Protein AF-D2V4D0-F1 (afdb_monomer_lite)

Foldseek 3Di:
DDDDDDDDDDDDDDDDPDDPPDDPPPPPPPDAPQDADEDAAQALQDQWWQWLLVRWDQKAFQQCRVHHDDPVQADPLRWGFAFKIKIWNAQAHPQLVQFAKKKKKWFADKDKDWHPWPQKDWDDWDDPPRMIITIIGRDSPTTTTMMMIGHDPGGTIDDITIGGPPDDPVRCVVGTTDVVNCVVCVSNPHYHHCNHLVVVNDPDPDPVPDRDPSHRD

Sequence (217 aa):
MRYWNSLLLVPSLLWFLHMCASHIHAQIPTNIAIVGGNIPSASGYNLVFIDAFRSTRKYGLAKTPWVALSDDQYTTDGWPIGTSAGTVLFTENPSGSLSGTYYFQGDGELTLGLISSPYCSIINVTQAFGKTTGYVVVGSSATILMLNFKQATNSTFRNLRLIRPGFTIEDADTQIFHPAFLETIKDLKILRMMDWLGTNANPDTVWGNRSLVTDTT

Organism: Naegleria gruberi (NCBI:txid5762)

Radius of gyration: 31.87 Å; chains: 1; bounding box: 93×77×85 Å

pLDDT: mean 82.6, std 19.55, range [31.0, 98.56]

Secondary structure (DSSP, 8-state):
-------------------------------S---EEEPPPP-TTS--BSBGGGGPPPPEETTEEEEEPPGGGB-TTSPBBSSEEEEEEES--GGGTT-EEEEEEEESSPEEEESS-TTEEEEEEEEETTEEEEEEEE-TT---EEEEEE-SS-SB----EEEPTT--TTHHHH--B-HHHHHHHTT-SEEE-TTTTTGGG----SGGGS--TTS--

Structure (mmCIF, N/CA/C/O backbone):
data_AF-D2V4D0-F1
#
_entry.id   AF-D2V4D0-F1
#
loop_
_atom_site.group_PDB
_atom_site.id
_atom_site.type_symbol
_atom_site.label_atom_id
_atom_site.label_alt_id
_atom_site.label_comp_id
_atom_site.label_asym_id
_atom_site.label_entity_id
_atom_site.label_seq_id
_atom_site.pdbx_PDB_ins_code
_atom_site.Cartn_x
_atom_site.Cartn_y
_atom_site.Cartn_z
_atom_site.occupancy
_atom_site.B_iso_or_equiv
_atom_site.auth_seq_id
_atom_site.auth_comp_id
_atom_site.auth_asym_id
_atom_site.auth_atom_id
_atom_site.pdbx_PDB_model_num
ATOM 1 N N . MET A 1 1 ? 69.272 -54.952 -63.983 1.00 34.78 1 MET A N 1
ATOM 2 C CA . MET A 1 1 ? 70.709 -55.256 -63.817 1.00 34.78 1 MET A CA 1
ATOM 3 C C . MET A 1 1 ? 71.147 -54.622 -62.500 1.00 34.78 1 MET A C 1
ATOM 5 O O . MET A 1 1 ? 71.011 -53.413 -62.411 1.00 34.78 1 MET A O 1
ATOM 9 N N . ARG A 1 2 ? 71.641 -55.433 -61.540 1.00 32.53 2 ARG A N 1
ATOM 10 C CA . ARG A 1 2 ? 72.297 -55.070 -60.250 1.00 32.53 2 ARG A CA 1
ATOM 11 C C . ARG A 1 2 ? 71.422 -54.387 -59.171 1.00 32.53 2 ARG A C 1
ATOM 13 O O . ARG A 1 2 ? 70.671 -53.495 -59.518 1.00 32.53 2 ARG A O 1
ATOM 20 N N . TYR A 1 3 ? 71.485 -54.636 -57.855 1.00 34.91 3 TYR A N 1
ATOM 21 C CA . TYR A 1 3 ? 71.926 -55.697 -56.911 1.00 34.91 3 TYR A CA 1
ATOM 22 C C . TYR A 1 3 ? 71.328 -55.246 -55.534 1.00 34.91 3 TYR A C 1
ATOM 24 O O . TYR A 1 3 ? 71.439 -54.069 -55.225 1.00 34.91 3 TYR A O 1
ATOM 32 N N . TRP A 1 4 ? 70.495 -56.048 -54.849 1.00 33.16 4 TRP A N 1
ATOM 33 C CA . TRP A 1 4 ? 70.724 -56.737 -53.546 1.00 33.16 4 TRP A CA 1
ATOM 34 C C . TRP A 1 4 ? 70.623 -55.955 -52.208 1.00 33.16 4 TRP A C 1
ATOM 36 O O . TRP A 1 4 ? 71.056 -54.815 -52.106 1.00 33.16 4 TRP A O 1
ATOM 46 N N . ASN A 1 5 ? 70.168 -56.719 -51.190 1.00 35.72 5 ASN A N 1
ATOM 47 C CA . ASN A 1 5 ? 70.276 -56.598 -49.715 1.00 35.72 5 ASN A CA 1
ATOM 48 C C . ASN A 1 5 ? 69.131 -55.909 -48.941 1.00 35.72 5 ASN A C 1
ATOM 50 O O . ASN A 1 5 ? 68.756 -54.792 -49.257 1.00 35.72 5 ASN A O 1
ATOM 54 N N . SER A 1 6 ? 68.568 -56.453 -47.853 1.00 36.94 6 SER A N 1
ATOM 55 C CA . SER A 1 6 ? 68.636 -57.780 -47.206 1.00 36.94 6 SER A CA 1
ATOM 56 C C . SER A 1 6 ? 67.632 -57.806 -46.037 1.00 36.94 6 SER A C 1
ATOM 58 O O . SER A 1 6 ? 67.425 -56.796 -45.369 1.00 36.94 6 SER A O 1
ATOM 60 N N . LEU A 1 7 ? 67.033 -58.976 -45.813 1.00 44.41 7 LEU A N 1
ATOM 61 C CA . LEU A 1 7 ? 66.173 -59.375 -44.688 1.00 44.41 7 LEU A CA 1
ATOM 62 C C . LEU A 1 7 ? 66.872 -59.194 -43.323 1.00 44.41 7 LEU A C 1
ATOM 64 O O . LEU A 1 7 ? 68.057 -59.500 -43.253 1.00 44.41 7 LEU A O 1
ATOM 68 N N . LEU A 1 8 ? 66.146 -58.863 -42.242 1.00 33.50 8 LEU A N 1
ATOM 69 C CA . LEU A 1 8 ? 66.472 -59.288 -40.864 1.00 33.50 8 LEU A CA 1
ATOM 70 C C . LEU A 1 8 ? 65.228 -59.257 -39.945 1.00 33.50 8 LEU A C 1
ATOM 72 O O . LEU A 1 8 ? 64.315 -58.456 -40.127 1.00 33.50 8 LEU A O 1
ATOM 76 N N . LEU A 1 9 ? 65.206 -60.202 -39.003 1.00 32.25 9 LEU A N 1
ATOM 77 C CA . LEU A 1 9 ? 64.103 -60.657 -38.151 1.00 32.25 9 LEU A CA 1
ATOM 78 C C . LEU A 1 9 ? 63.844 -59.808 -36.872 1.00 32.25 9 LEU A C 1
ATOM 80 O O . LEU A 1 9 ? 64.785 -59.324 -36.256 1.00 32.25 9 LEU A O 1
ATOM 84 N N . VAL A 1 10 ? 62.555 -59.707 -36.488 1.00 35.66 10 VAL A N 1
ATOM 85 C CA . VAL A 1 10 ? 61.851 -59.865 -35.163 1.00 35.66 10 VAL A CA 1
ATOM 86 C C . VAL A 1 10 ? 62.730 -60.319 -33.952 1.00 35.66 10 VAL A C 1
ATOM 88 O O . VAL A 1 10 ? 63.649 -61.078 -34.256 1.00 35.66 10 VAL A O 1
ATOM 91 N N . PRO A 1 11 ? 62.481 -60.070 -32.612 1.00 46.25 11 PRO A N 1
ATOM 92 C CA . PRO A 1 11 ? 61.273 -59.654 -31.820 1.00 46.25 11 PRO A CA 1
ATOM 93 C C . PRO A 1 11 ? 61.522 -58.677 -30.608 1.00 46.25 11 PRO A C 1
ATOM 95 O O . PRO A 1 11 ? 62.611 -58.144 -30.445 1.00 46.25 11 PRO A O 1
ATOM 98 N N . SER A 1 12 ? 60.528 -58.576 -29.694 1.00 31.48 12 SER A N 1
ATOM 99 C CA . SER A 1 12 ? 60.545 -58.207 -28.243 1.00 31.48 12 SER A CA 1
ATOM 100 C C . SER A 1 12 ? 60.279 -56.731 -27.894 1.00 31.48 12 SER A C 1
ATOM 102 O O . SER A 1 12 ? 61.000 -55.843 -28.318 1.00 31.48 12 SER A O 1
ATOM 104 N N . LEU A 1 13 ? 59.119 -56.367 -27.322 1.00 33.12 13 LEU A N 1
ATOM 105 C CA . LEU A 1 13 ? 58.608 -56.602 -25.954 1.00 33.12 13 LEU A CA 1
ATOM 106 C C . LEU A 1 13 ? 59.527 -55.988 -24.883 1.00 33.12 13 LEU A C 1
ATOM 108 O O . LEU A 1 13 ? 60.671 -56.405 -24.786 1.00 33.12 13 LEU A O 1
ATOM 112 N N . LEU A 1 14 ? 58.940 -55.109 -24.052 1.00 31.77 14 LEU A N 1
ATOM 113 C CA . LEU A 1 14 ? 59.378 -54.586 -22.742 1.00 31.77 14 LEU A CA 1
ATOM 114 C C . LEU A 1 14 ? 59.751 -53.081 -22.658 1.00 31.77 14 LEU A C 1
ATOM 116 O O . LEU A 1 14 ? 60.829 -52.649 -23.036 1.00 31.77 14 LEU A O 1
ATOM 120 N N . TRP A 1 15 ? 58.833 -52.363 -21.986 1.00 31.00 15 TRP A N 1
ATOM 121 C CA . TRP A 1 15 ? 59.010 -51.185 -21.119 1.00 31.00 15 TRP A CA 1
ATOM 122 C C . TRP A 1 15 ? 59.135 -49.798 -21.752 1.00 31.00 15 TRP A C 1
ATOM 124 O O . TRP A 1 15 ? 60.226 -49.334 -22.026 1.00 31.00 15 TRP A O 1
ATOM 134 N N . PHE A 1 16 ? 58.015 -49.069 -21.776 1.00 35.75 16 PHE A N 1
ATOM 135 C CA . PHE A 1 16 ? 57.924 -47.752 -21.128 1.00 35.75 16 PHE A CA 1
ATOM 136 C C . PHE A 1 16 ? 56.459 -47.492 -20.745 1.00 35.75 16 PHE A C 1
ATOM 138 O O . PHE A 1 16 ? 55.695 -46.847 -21.457 1.00 35.75 16 PHE A O 1
ATOM 145 N N . LEU A 1 17 ? 56.049 -48.045 -19.599 1.00 36.84 17 LEU A N 1
ATOM 146 C CA . LEU A 1 17 ? 54.851 -47.599 -18.895 1.00 36.84 17 LEU A CA 1
ATOM 147 C C . LEU A 1 17 ? 55.216 -46.252 -18.246 1.00 36.84 17 LEU A C 1
ATOM 149 O O . LEU A 1 17 ? 55.767 -46.216 -17.150 1.00 36.84 17 LEU A O 1
ATOM 153 N N . HIS A 1 18 ? 55.012 -45.145 -18.960 1.00 39.59 18 HIS A N 1
ATOM 154 C CA . HIS A 1 18 ? 55.034 -43.809 -18.367 1.00 39.59 18 HIS A CA 1
ATOM 155 C C . HIS A 1 18 ? 53.59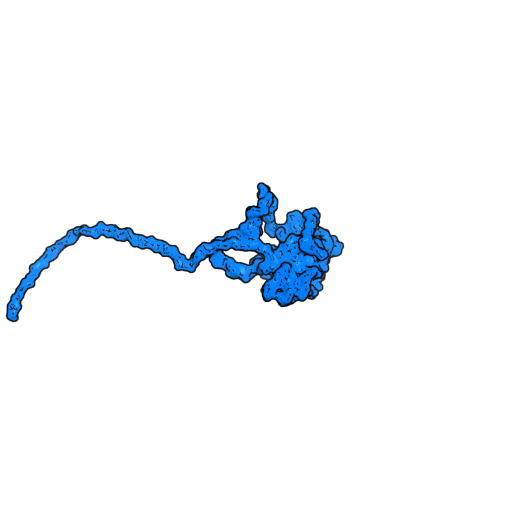6 -43.336 -18.208 1.00 39.59 18 HIS A C 1
ATOM 157 O O . HIS A 1 18 ? 52.855 -43.184 -19.177 1.00 39.59 18 HIS A O 1
ATOM 163 N N . MET A 1 19 ? 53.212 -43.150 -16.948 1.00 41.22 19 MET A N 1
ATOM 164 C CA . MET A 1 19 ? 51.963 -42.535 -16.534 1.00 41.22 19 MET A CA 1
ATOM 165 C C . MET A 1 19 ? 51.756 -41.212 -17.283 1.00 41.22 19 MET A C 1
ATOM 167 O O . MET A 1 19 ? 52.433 -40.230 -16.999 1.00 41.22 19 MET A O 1
ATOM 171 N N . CYS A 1 20 ? 50.777 -41.157 -18.183 1.00 34.38 20 CYS A N 1
ATOM 172 C CA . CYS A 1 20 ? 50.080 -39.907 -18.477 1.00 34.38 20 CYS A CA 1
ATOM 173 C C . CYS A 1 20 ? 48.838 -39.858 -17.591 1.00 34.38 20 CYS A C 1
ATOM 175 O O . CYS A 1 20 ? 47.715 -40.100 -18.025 1.00 34.38 20 CYS A O 1
ATOM 177 N N . ALA A 1 21 ? 49.062 -39.594 -16.305 1.00 47.81 21 ALA A N 1
ATOM 178 C CA . ALA A 1 21 ? 48.035 -38.988 -15.480 1.00 47.81 21 ALA A CA 1
ATOM 179 C C . ALA A 1 21 ? 48.039 -37.493 -15.812 1.00 47.81 21 ALA A C 1
ATOM 181 O O . ALA A 1 21 ? 48.849 -36.739 -15.283 1.00 47.81 21 ALA A O 1
ATOM 182 N N . SER A 1 22 ? 47.154 -37.071 -16.710 1.00 43.22 22 SER A N 1
ATOM 183 C CA . SER A 1 22 ? 46.946 -35.650 -16.991 1.00 43.22 22 SER A CA 1
ATOM 184 C C . SER A 1 22 ? 45.463 -35.379 -17.221 1.00 43.22 22 SER A C 1
ATOM 186 O O . SER A 1 22 ? 44.939 -35.433 -18.325 1.00 43.22 22 SER A O 1
ATOM 188 N N . HIS A 1 23 ? 44.825 -35.087 -16.090 1.00 41.78 23 HIS A N 1
ATOM 189 C CA . HIS A 1 23 ? 43.782 -34.083 -15.910 1.00 41.78 23 HIS A CA 1
ATOM 190 C C . HIS A 1 23 ? 42.496 -34.246 -16.728 1.00 41.78 23 HIS A C 1
ATOM 192 O O . HIS A 1 23 ? 42.326 -33.665 -17.797 1.00 41.78 23 HIS A O 1
ATOM 198 N N . ILE A 1 24 ? 41.492 -34.855 -16.088 1.00 36.94 24 ILE A N 1
ATOM 199 C CA . ILE A 1 24 ? 40.138 -34.306 -16.187 1.00 36.94 24 ILE A CA 1
ATOM 200 C C . ILE A 1 24 ? 40.234 -32.885 -15.619 1.00 36.94 24 ILE A C 1
ATOM 202 O O . ILE A 1 24 ? 40.217 -32.686 -14.405 1.00 36.94 24 ILE A O 1
ATOM 206 N N . HIS A 1 25 ? 40.393 -31.888 -16.487 1.00 39.81 25 HIS A N 1
ATOM 207 C CA . HIS A 1 25 ? 39.933 -30.556 -16.136 1.00 39.81 25 HIS A CA 1
ATOM 208 C C . HIS A 1 25 ? 38.421 -30.690 -15.998 1.00 39.81 25 HIS A C 1
ATOM 210 O O . HIS A 1 25 ? 37.712 -30.859 -16.989 1.00 39.81 25 HIS A O 1
ATOM 216 N N . ALA A 1 26 ? 37.918 -30.630 -14.768 1.00 40.94 26 ALA A N 1
ATOM 217 C CA . ALA A 1 26 ? 36.569 -30.147 -14.573 1.00 40.94 26 ALA A CA 1
ATOM 218 C C . ALA A 1 26 ? 36.562 -28.726 -15.150 1.00 40.94 26 ALA A C 1
ATOM 220 O O . ALA A 1 26 ? 37.002 -27.779 -14.498 1.00 40.94 26 ALA A O 1
ATOM 221 N N . GLN A 1 27 ? 36.151 -28.578 -16.410 1.00 42.53 27 GLN A N 1
ATOM 222 C CA . GLN A 1 27 ? 35.736 -27.279 -16.902 1.00 42.53 27 GLN A CA 1
ATOM 223 C C . GLN A 1 27 ? 34.524 -26.907 -16.055 1.00 42.53 27 GLN A C 1
ATOM 225 O O . GLN A 1 27 ? 33.418 -27.394 -16.278 1.00 42.53 27 GLN A O 1
ATOM 230 N N . ILE A 1 28 ? 34.742 -26.058 -15.049 1.00 51.12 28 ILE A N 1
ATOM 231 C CA . ILE A 1 28 ? 33.670 -25.208 -14.546 1.00 51.12 28 ILE A CA 1
ATOM 232 C C . ILE A 1 28 ? 33.111 -24.538 -15.803 1.00 51.12 28 ILE A C 1
ATOM 234 O O . ILE A 1 28 ? 33.909 -23.937 -16.526 1.00 51.12 28 ILE A O 1
ATOM 238 N N . PRO A 1 29 ? 31.814 -24.667 -16.131 1.00 52.72 29 PRO A N 1
ATOM 239 C CA . PRO A 1 29 ? 31.259 -23.984 -17.287 1.00 52.72 29 PRO A CA 1
ATOM 240 C C . PRO A 1 29 ? 31.526 -22.485 -17.133 1.00 52.72 29 PRO A C 1
ATOM 242 O O . PRO A 1 29 ? 30.913 -21.788 -16.324 1.00 52.72 29 PRO A O 1
ATOM 245 N N . THR A 1 30 ? 32.502 -21.992 -17.885 1.00 60.88 30 THR A N 1
ATOM 246 C CA . THR A 1 30 ? 32.883 -20.590 -17.942 1.00 60.88 30 THR A CA 1
ATOM 247 C C . THR A 1 30 ? 31.893 -19.881 -18.851 1.00 60.88 30 THR A C 1
ATOM 249 O O . THR A 1 30 ? 32.207 -19.741 -20.027 1.00 60.88 30 THR A O 1
ATOM 252 N N . ASN A 1 31 ? 30.708 -19.480 -18.354 1.00 53.72 31 ASN A N 1
ATOM 253 C CA . ASN A 1 31 ? 30.078 -18.227 -18.819 1.00 53.72 31 ASN A CA 1
ATOM 254 C C . ASN A 1 31 ? 28.825 -17.711 -18.074 1.00 53.72 31 ASN A C 1
ATOM 256 O O . ASN A 1 31 ? 27.879 -17.262 -18.710 1.00 53.72 31 ASN A O 1
ATOM 260 N N . ILE A 1 32 ? 28.784 -17.695 -16.741 1.00 54.16 32 ILE A N 1
ATOM 261 C CA . ILE A 1 32 ? 27.914 -16.718 -16.058 1.00 54.16 32 ILE A CA 1
ATOM 262 C C . ILE A 1 32 ? 28.713 -16.186 -14.883 1.00 54.16 32 ILE A C 1
ATOM 264 O O . ILE A 1 32 ? 28.952 -16.925 -13.924 1.00 54.16 32 ILE A O 1
ATOM 268 N N . ALA A 1 33 ? 29.175 -14.939 -14.984 1.00 51.44 33 ALA A N 1
ATOM 269 C CA . ALA A 1 33 ? 29.783 -14.236 -13.865 1.00 51.44 33 ALA A CA 1
ATOM 270 C C . ALA A 1 33 ? 28.909 -14.446 -12.618 1.00 51.44 33 ALA A C 1
ATOM 272 O O . ALA A 1 33 ? 27.694 -14.253 -12.665 1.00 51.44 33 ALA A O 1
ATOM 273 N N . ILE A 1 34 ? 29.504 -14.909 -11.517 1.00 57.19 34 ILE A N 1
ATOM 274 C CA . ILE A 1 34 ? 28.796 -15.050 -10.241 1.00 57.19 34 ILE A CA 1
ATOM 275 C C . ILE A 1 34 ? 28.654 -13.637 -9.683 1.00 57.19 34 ILE A C 1
ATOM 277 O O . ILE A 1 34 ? 29.454 -13.187 -8.868 1.00 57.19 34 ILE A O 1
ATOM 281 N N . VAL A 1 35 ? 27.676 -12.901 -10.197 1.00 74.06 35 VAL A N 1
ATOM 282 C CA . VAL A 1 35 ? 27.345 -11.579 -9.687 1.00 74.06 35 VAL A CA 1
ATOM 283 C C . VAL A 1 35 ? 26.351 -11.786 -8.555 1.00 74.06 35 VAL A C 1
ATOM 285 O O . VAL A 1 35 ? 25.220 -12.231 -8.753 1.00 74.06 35 VAL A O 1
ATOM 288 N N . GLY A 1 36 ? 26.822 -11.533 -7.338 1.00 76.19 36 GLY A N 1
ATOM 289 C CA . GLY A 1 36 ? 25.950 -11.312 -6.195 1.00 76.19 36 GLY A CA 1
ATOM 290 C C . GLY A 1 36 ? 25.523 -9.848 -6.155 1.00 76.19 36 GLY A C 1
ATOM 291 O O . GLY A 1 36 ? 26.322 -8.964 -6.462 1.00 76.19 36 GLY A O 1
ATOM 292 N N . GLY A 1 37 ? 24.282 -9.591 -5.755 1.00 79.75 37 GLY A N 1
ATOM 293 C CA . GLY A 1 37 ? 23.733 -8.241 -5.625 1.00 79.75 37 GLY A CA 1
ATOM 294 C C . GLY A 1 37 ? 23.241 -7.980 -4.209 1.00 79.75 37 GLY A C 1
ATOM 295 O O . GLY A 1 37 ? 22.695 -8.877 -3.569 1.00 79.75 37 GLY A O 1
ATOM 296 N N . ASN A 1 38 ? 23.443 -6.759 -3.707 1.00 81.44 38 ASN A N 1
ATOM 297 C CA . ASN A 1 38 ? 22.674 -6.279 -2.561 1.00 81.44 38 ASN A CA 1
ATOM 298 C C . ASN A 1 38 ? 21.375 -5.676 -3.096 1.00 81.44 38 ASN A C 1
ATOM 300 O O . ASN A 1 38 ? 21.427 -4.791 -3.948 1.00 81.44 38 ASN A O 1
ATOM 304 N N . ILE A 1 39 ? 20.233 -6.170 -2.633 1.00 84.62 39 ILE A N 1
ATOM 305 C CA . ILE A 1 39 ? 18.932 -5.639 -3.023 1.00 84.62 39 ILE A CA 1
ATOM 306 C C . ILE A 1 39 ? 18.666 -4.379 -2.185 1.00 84.62 39 ILE A C 1
ATOM 308 O O . ILE A 1 39 ? 18.732 -4.460 -0.952 1.00 84.62 39 ILE A O 1
ATOM 312 N N . PRO A 1 40 ? 18.389 -3.227 -2.827 1.00 77.94 40 PRO A N 1
ATOM 313 C CA . PRO A 1 40 ? 18.058 -1.994 -2.118 1.00 77.94 40 PRO A CA 1
ATOM 314 C C . PRO A 1 40 ? 16.732 -2.154 -1.372 1.00 77.94 40 PRO A C 1
ATOM 316 O O . PRO A 1 40 ? 15.918 -2.995 -1.742 1.00 77.94 40 PRO A O 1
ATOM 319 N N . SER A 1 41 ? 16.479 -1.333 -0.354 1.00 74.44 41 SER A N 1
ATOM 320 C CA . SER A 1 41 ? 15.222 -1.392 0.400 1.00 74.44 41 SER A CA 1
ATOM 321 C C . SER A 1 41 ? 13.988 -1.249 -0.500 1.00 74.44 41 SER A C 1
ATOM 323 O O . SER A 1 41 ? 13.996 -0.502 -1.486 1.00 74.44 41 SER A O 1
ATOM 325 N N . ALA A 1 42 ? 12.898 -1.925 -0.122 1.00 72.44 42 ALA A N 1
ATOM 326 C CA . ALA A 1 42 ? 11.588 -1.648 -0.695 1.00 72.44 42 ALA A CA 1
ATOM 327 C C . ALA A 1 42 ? 11.260 -0.170 -0.468 1.00 72.44 42 ALA A C 1
ATOM 329 O O . ALA A 1 42 ? 11.244 0.313 0.663 1.00 72.44 42 ALA A O 1
ATOM 330 N N . SER A 1 43 ? 11.007 0.549 -1.552 1.00 72.38 43 SER A N 1
ATOM 331 C CA . SER A 1 43 ? 10.572 1.935 -1.512 1.00 72.38 43 SER A CA 1
ATOM 332 C C . SER A 1 43 ? 9.291 2.073 -2.316 1.00 72.38 43 SER A C 1
ATOM 334 O O . SER A 1 43 ? 8.999 1.270 -3.206 1.00 72.38 43 SER A O 1
ATOM 336 N N . GLY A 1 44 ? 8.548 3.133 -2.025 1.00 66.62 44 GLY A N 1
ATOM 337 C CA . GLY A 1 44 ? 7.299 3.431 -2.706 1.00 66.62 44 GLY A CA 1
ATOM 338 C C . GLY A 1 44 ? 7.397 3.509 -4.230 1.00 66.62 44 GLY A C 1
ATOM 339 O O . GLY A 1 44 ? 6.456 3.157 -4.939 1.00 66.62 44 GLY A O 1
ATOM 340 N N . TYR A 1 45 ? 8.551 3.943 -4.737 1.00 71.38 45 TYR A N 1
ATOM 341 C CA . TYR A 1 45 ? 8.781 4.154 -6.162 1.00 71.38 45 TYR A CA 1
ATOM 342 C C . TYR A 1 45 ? 9.339 2.926 -6.901 1.00 71.38 45 TYR A C 1
ATOM 344 O O . TYR A 1 45 ? 9.482 2.964 -8.120 1.00 71.38 45 TYR A O 1
ATOM 352 N N . ASN A 1 46 ? 9.622 1.823 -6.196 1.00 78.06 46 ASN A N 1
ATOM 353 C CA . ASN A 1 46 ? 10.116 0.586 -6.800 1.00 78.06 46 ASN A CA 1
ATOM 354 C C . ASN A 1 46 ? 8.975 -0.433 -6.981 1.00 78.06 46 ASN A C 1
ATOM 356 O O . ASN A 1 46 ? 8.204 -0.716 -6.061 1.00 78.06 46 ASN A O 1
ATOM 360 N N . LEU A 1 47 ? 8.887 -1.041 -8.167 1.00 84.31 47 LEU A N 1
ATOM 361 C CA . LEU A 1 47 ? 7.898 -2.072 -8.514 1.00 84.31 47 LEU A CA 1
ATOM 362 C C . LEU A 1 47 ? 8.266 -3.444 -7.926 1.00 84.31 47 LEU A C 1
ATOM 364 O O . LEU A 1 47 ? 8.424 -4.404 -8.669 1.00 84.31 47 LEU A O 1
ATOM 368 N N . VAL A 1 48 ? 8.447 -3.553 -6.608 1.00 90.06 48 VAL A N 1
ATOM 369 C CA . VAL A 1 48 ? 8.861 -4.833 -6.003 1.00 90.06 48 VAL A CA 1
ATOM 370 C C . VAL A 1 48 ? 7.681 -5.773 -5.791 1.00 90.06 48 VAL A C 1
ATOM 372 O O . VAL A 1 48 ? 7.768 -6.962 -6.088 1.00 90.06 48 VAL A O 1
ATOM 375 N N . PHE A 1 49 ? 6.563 -5.246 -5.308 1.00 93.06 49 PHE A N 1
ATOM 376 C CA . PHE A 1 49 ? 5.396 -6.040 -4.936 1.00 93.06 49 PHE A CA 1
ATOM 377 C C . PHE A 1 49 ? 4.244 -5.835 -5.909 1.00 93.06 49 PHE A C 1
ATOM 379 O O . PHE A 1 49 ? 4.148 -4.791 -6.550 1.00 93.06 49 PHE A O 1
ATOM 386 N N . ILE A 1 50 ? 3.335 -6.804 -5.997 1.00 95.25 50 ILE A N 1
ATOM 387 C CA . ILE A 1 50 ? 2.059 -6.586 -6.689 1.00 95.25 50 ILE A CA 1
ATOM 388 C C . ILE A 1 50 ? 1.167 -5.664 -5.846 1.00 95.25 50 ILE A C 1
ATOM 390 O O . ILE A 1 50 ? 0.652 -4.668 -6.352 1.00 95.25 50 ILE A O 1
ATOM 394 N N . ASP A 1 51 ? 1.068 -5.927 -4.541 1.00 95.19 51 ASP A N 1
ATOM 395 C CA . ASP A 1 51 ? 0.361 -5.065 -3.588 1.00 95.19 51 ASP A CA 1
ATOM 396 C C . ASP A 1 51 ? 1.234 -3.874 -3.163 1.00 95.19 51 ASP A C 1
ATOM 398 O O . ASP A 1 51 ? 2.329 -4.039 -2.621 1.00 95.19 51 ASP A O 1
ATOM 402 N N . ALA A 1 52 ? 0.776 -2.654 -3.428 1.00 93.25 52 ALA A N 1
ATOM 403 C CA . ALA A 1 52 ? 1.519 -1.431 -3.145 1.00 93.25 52 ALA A CA 1
ATOM 404 C C . ALA A 1 52 ? 1.615 -1.094 -1.659 1.00 93.25 52 ALA A C 1
ATOM 406 O O . ALA A 1 52 ? 2.608 -0.470 -1.277 1.00 93.25 52 ALA A O 1
ATOM 407 N N . PHE A 1 53 ? 0.693 -1.575 -0.817 1.00 92.25 53 PHE A N 1
ATOM 408 C CA . PHE A 1 53 ? 0.806 -1.388 0.635 1.00 92.25 53 PHE A CA 1
ATOM 409 C C . PHE A 1 53 ? 2.011 -2.119 1.240 1.00 92.25 53 PHE A C 1
ATOM 411 O O . PHE A 1 53 ? 2.554 -1.674 2.240 1.00 92.25 53 PHE A O 1
ATOM 418 N N . ARG A 1 54 ? 2.545 -3.159 0.588 1.00 89.06 54 ARG A N 1
ATOM 419 C CA . ARG A 1 54 ? 3.785 -3.820 1.047 1.00 89.06 54 ARG A CA 1
ATOM 420 C C . ARG A 1 54 ? 5.042 -2.957 0.891 1.00 89.06 54 ARG A C 1
ATOM 422 O O . ARG A 1 54 ? 6.093 -3.298 1.419 1.00 89.06 54 ARG A O 1
ATOM 429 N N . SER A 1 55 ? 4.951 -1.873 0.123 1.00 86.62 55 SER A N 1
ATOM 430 C CA . SER A 1 55 ? 6.039 -0.918 -0.134 1.00 86.62 55 SER A CA 1
ATOM 431 C C . SER A 1 55 ? 5.764 0.474 0.444 1.00 86.62 55 SER A C 1
ATOM 433 O O . SER A 1 55 ? 6.540 1.400 0.198 1.00 86.62 55 SER A O 1
ATOM 435 N N . THR A 1 56 ? 4.651 0.658 1.163 1.00 87.00 56 THR A N 1
ATOM 436 C CA . THR A 1 56 ? 4.308 1.964 1.734 1.00 87.00 56 THR A CA 1
ATOM 437 C C . THR A 1 56 ? 5.199 2.328 2.905 1.00 87.00 56 THR A C 1
ATOM 439 O O . THR A 1 56 ? 5.744 1.470 3.595 1.00 87.00 56 THR A O 1
ATOM 442 N N . ARG A 1 57 ? 5.277 3.629 3.190 1.00 88.19 57 ARG A N 1
ATOM 443 C CA . ARG A 1 57 ? 5.761 4.093 4.495 1.00 88.19 57 ARG A CA 1
ATOM 444 C C . ARG A 1 57 ? 4.795 3.649 5.603 1.00 88.19 57 ARG A C 1
ATOM 446 O O . ARG A 1 57 ? 3.623 3.379 5.326 1.00 88.19 57 ARG A O 1
ATOM 453 N N . LYS A 1 58 ? 5.274 3.653 6.854 1.00 90.00 58 LYS A N 1
ATOM 454 C CA . LYS A 1 58 ? 4.417 3.488 8.039 1.00 90.00 58 LYS A CA 1
ATOM 455 C C . LYS A 1 58 ? 3.191 4.397 7.948 1.00 90.00 58 LYS A C 1
ATOM 457 O O . LYS A 1 58 ? 3.281 5.517 7.437 1.00 90.00 58 LYS A O 1
ATOM 462 N N . TYR A 1 59 ? 2.062 3.914 8.456 1.00 95.00 59 TYR A N 1
ATOM 463 C CA . TYR A 1 59 ? 0.834 4.696 8.470 1.00 95.00 59 TYR A CA 1
ATOM 464 C C . TYR A 1 59 ? 1.011 5.995 9.261 1.00 95.00 59 TYR A C 1
ATOM 466 O O . TYR A 1 59 ? 1.620 6.039 10.322 1.00 95.00 59 TYR A O 1
ATOM 474 N N . GLY A 1 60 ? 0.484 7.080 8.720 1.00 95.81 60 GLY A N 1
ATOM 475 C CA . GLY A 1 60 ? 0.579 8.414 9.279 1.00 95.81 60 GLY A CA 1
ATOM 476 C C . GLY A 1 60 ? -0.779 9.054 9.512 1.00 95.81 60 GLY A C 1
ATOM 477 O O . GLY A 1 60 ? -1.843 8.469 9.287 1.00 95.81 60 GLY A O 1
ATOM 478 N N . LEU A 1 61 ? -0.737 10.312 9.935 1.00 96.50 61 LEU A N 1
ATOM 479 C CA . LEU A 1 61 ? -1.927 11.133 10.122 1.00 96.50 61 LEU A CA 1
ATOM 480 C C . LEU A 1 61 ? -2.676 11.321 8.793 1.00 96.50 61 LEU A C 1
ATOM 482 O O . LEU A 1 61 ? -2.086 11.650 7.768 1.00 96.50 61 LEU A O 1
ATOM 486 N N . ALA A 1 62 ? -4.007 11.222 8.811 1.00 95.50 62 ALA A N 1
ATOM 487 C CA . ALA A 1 62 ? -4.826 11.260 7.592 1.00 95.50 62 ALA A CA 1
ATOM 488 C C . ALA A 1 62 ? -4.699 12.548 6.752 1.00 95.50 62 ALA A C 1
ATOM 490 O O . ALA A 1 62 ? -4.972 12.527 5.554 1.00 95.50 62 ALA A O 1
ATOM 491 N N . LYS A 1 63 ? -4.340 13.688 7.358 1.00 95.94 63 LYS A N 1
ATOM 492 C CA . LYS A 1 63 ? -4.124 14.961 6.638 1.00 95.94 63 LYS A CA 1
ATOM 493 C C . LYS A 1 63 ? -2.666 15.189 6.242 1.00 95.94 63 LYS A C 1
ATOM 495 O O . LYS A 1 63 ? -2.403 15.954 5.322 1.00 95.94 63 LYS A O 1
ATOM 500 N N . THR A 1 64 ? -1.742 14.537 6.936 1.00 96.12 64 THR A N 1
ATOM 501 C CA . THR A 1 64 ? -0.297 14.662 6.733 1.00 96.12 64 THR A CA 1
ATOM 502 C C . THR A 1 64 ? 0.334 13.269 6.784 1.00 96.12 64 THR A C 1
ATOM 504 O O . THR A 1 64 ? 1.018 12.956 7.758 1.00 96.12 64 THR A O 1
ATOM 507 N N . PRO A 1 65 ? 0.107 12.407 5.771 1.00 95.88 65 PRO A N 1
ATOM 508 C CA . PRO A 1 65 ? 0.495 10.993 5.833 1.00 95.88 65 PRO A CA 1
ATOM 509 C C . PRO A 1 65 ? 1.999 10.731 5.980 1.00 95.88 65 PRO A C 1
ATOM 511 O O . PRO A 1 65 ? 2.402 9.624 6.310 1.00 95.88 65 PRO A O 1
ATOM 514 N N . TRP A 1 66 ? 2.841 11.736 5.730 1.00 94.12 66 TRP A N 1
ATOM 515 C CA . TRP A 1 66 ? 4.289 11.685 5.960 1.00 94.12 66 TRP A CA 1
ATOM 516 C C . TRP A 1 66 ? 4.687 11.842 7.434 1.00 94.12 66 TRP A C 1
ATOM 518 O O . TRP A 1 66 ? 5.851 11.634 7.767 1.00 94.12 66 TRP A O 1
ATOM 528 N N . VAL A 1 67 ? 3.752 12.229 8.303 1.00 95.50 67 VAL A N 1
ATOM 529 C CA . VAL A 1 67 ? 3.932 12.255 9.756 1.00 95.50 67 VAL A CA 1
ATOM 530 C C . VAL A 1 67 ? 3.358 10.955 10.302 1.00 95.50 67 VAL A C 1
ATOM 532 O O . VAL A 1 67 ? 2.139 10.774 10.274 1.00 95.50 67 VAL A O 1
ATOM 535 N N . ALA A 1 68 ? 4.236 10.056 10.751 1.00 93.50 68 ALA A N 1
ATOM 536 C CA . ALA A 1 68 ? 3.847 8.780 11.345 1.00 93.50 68 ALA A CA 1
ATOM 537 C C . ALA A 1 68 ? 2.900 8.993 12.537 1.00 93.50 68 ALA A C 1
ATOM 539 O O . ALA A 1 68 ? 3.000 10.003 13.239 1.00 93.50 68 ALA A O 1
ATOM 540 N N . LEU A 1 69 ? 1.986 8.047 12.757 1.00 94.44 69 LEU A N 1
ATOM 541 C CA . LEU A 1 69 ? 1.195 8.025 13.987 1.00 94.44 69 LEU A CA 1
ATOM 542 C C . LEU A 1 69 ? 2.103 7.765 15.196 1.00 94.44 69 LEU A C 1
ATOM 544 O O . LEU A 1 69 ? 3.199 7.218 15.040 1.00 94.44 69 LEU A O 1
ATOM 548 N N . SER A 1 70 ? 1.638 8.143 16.385 1.00 93.19 70 SER A N 1
ATOM 549 C CA . SER A 1 70 ? 2.303 7.785 17.640 1.00 93.19 70 SER A CA 1
ATOM 550 C C . SER A 1 70 ? 2.258 6.268 17.862 1.00 93.19 70 SER A C 1
ATOM 552 O O . SER A 1 70 ? 1.333 5.602 17.401 1.00 93.19 70 SER A O 1
ATOM 554 N N . ASP A 1 71 ? 3.255 5.711 18.554 1.00 89.69 71 ASP A N 1
ATOM 555 C CA . ASP A 1 71 ? 3.403 4.254 18.712 1.00 89.69 71 ASP A CA 1
ATOM 556 C C . ASP A 1 71 ? 2.197 3.587 19.411 1.00 89.69 71 ASP A C 1
ATOM 558 O O . ASP A 1 71 ? 1.872 2.439 19.122 1.00 89.69 71 ASP A O 1
ATOM 562 N N . ASP A 1 72 ? 1.479 4.317 20.271 1.00 91.81 72 ASP A N 1
ATOM 563 C CA . ASP A 1 72 ? 0.244 3.880 20.942 1.00 91.81 72 ASP A CA 1
ATOM 564 C C . ASP A 1 72 ? -0.991 3.851 20.022 1.00 91.81 72 ASP A C 1
ATOM 566 O O . ASP A 1 72 ? -2.051 3.352 20.401 1.00 91.81 72 ASP A O 1
ATOM 570 N N . GLN A 1 73 ? -0.859 4.369 18.800 1.00 93.12 73 GLN A N 1
ATOM 571 C CA . GLN A 1 73 ? -1.899 4.381 17.774 1.00 93.12 73 GLN A CA 1
ATOM 572 C C . GLN A 1 73 ? -1.712 3.272 16.738 1.00 93.12 73 GLN A C 1
ATOM 574 O O . GLN A 1 73 ? -2.366 3.296 15.693 1.00 93.12 73 GLN A O 1
ATOM 579 N N . TYR A 1 74 ? -0.850 2.296 17.020 1.00 93.81 74 TYR A N 1
ATOM 580 C CA . TYR A 1 74 ? -0.777 1.058 16.262 1.00 93.81 74 TYR A CA 1
ATOM 581 C C . TYR A 1 74 ? -1.189 -0.117 17.131 1.00 93.81 74 TYR A C 1
ATOM 583 O O . TYR A 1 74 ? -0.950 -0.158 18.338 1.00 93.81 74 TYR A O 1
ATOM 591 N N . THR A 1 75 ? -1.799 -1.113 16.506 1.00 92.19 75 THR A N 1
ATOM 592 C CA . THR A 1 75 ? -1.902 -2.432 17.118 1.00 92.19 75 THR A CA 1
ATOM 593 C C . THR A 1 75 ? -0.534 -3.111 17.122 1.00 92.19 75 THR A C 1
ATOM 595 O O . THR A 1 75 ? 0.398 -2.670 16.452 1.00 92.19 75 THR A O 1
ATOM 598 N N . THR A 1 76 ? -0.399 -4.206 17.866 1.00 88.19 76 THR A N 1
ATOM 599 C CA . THR A 1 76 ? 0.874 -4.937 18.001 1.00 88.19 76 THR A CA 1
ATOM 600 C C . THR A 1 76 ? 1.440 -5.441 16.672 1.00 88.19 76 THR A C 1
ATOM 602 O O . THR A 1 76 ? 2.646 -5.561 16.534 1.00 88.19 76 THR A O 1
ATOM 605 N N . ASP A 1 77 ? 0.568 -5.723 15.706 1.00 87.62 77 ASP A N 1
ATOM 606 C CA . ASP A 1 77 ? 0.875 -6.121 14.327 1.00 87.62 77 ASP A CA 1
ATOM 607 C C . ASP A 1 77 ? 1.094 -4.916 13.384 1.00 87.62 77 ASP A C 1
ATOM 609 O O . ASP A 1 77 ? 1.344 -5.096 12.198 1.00 87.62 77 ASP A O 1
ATOM 613 N N . GLY A 1 78 ? 1.028 -3.674 13.878 1.00 89.81 78 GLY A N 1
ATOM 614 C CA . GLY A 1 78 ? 1.405 -2.462 13.139 1.00 89.81 78 GLY A CA 1
ATOM 615 C C . GLY A 1 78 ? 0.280 -1.769 12.364 1.00 89.81 78 GLY A C 1
ATOM 616 O O . GLY A 1 78 ? 0.548 -0.828 11.617 1.00 89.81 78 GLY A O 1
ATOM 617 N N . TRP A 1 79 ? -0.979 -2.186 12.517 1.00 93.62 79 TRP A N 1
ATOM 618 C CA . TRP A 1 79 ? -2.103 -1.498 11.872 1.00 93.62 79 TRP A CA 1
ATOM 619 C C . TRP A 1 79 ? -2.498 -0.228 12.629 1.00 93.62 79 TRP A C 1
ATOM 621 O O . TRP A 1 79 ? -2.495 -0.231 13.859 1.00 93.62 79 TRP A O 1
ATOM 631 N N . PRO A 1 80 ? -2.962 0.820 11.931 1.00 94.88 80 PRO A N 1
ATOM 632 C CA . PRO A 1 80 ? -3.397 2.041 12.579 1.00 94.88 80 PRO A CA 1
ATOM 633 C C . PRO A 1 80 ? -4.708 1.833 13.353 1.00 94.88 80 PRO A C 1
ATOM 635 O O . PRO A 1 80 ? -5.662 1.210 12.871 1.00 94.88 80 PRO A O 1
ATOM 638 N N . ILE A 1 81 ? -4.747 2.401 14.555 1.00 93.62 81 ILE A N 1
ATOM 639 C CA . ILE A 1 81 ? -5.903 2.496 15.444 1.00 93.62 81 ILE A CA 1
ATOM 640 C C . ILE A 1 81 ? -6.552 3.872 15.248 1.00 93.62 81 ILE A C 1
ATOM 642 O O . ILE A 1 81 ? -5.883 4.896 15.119 1.00 93.62 81 ILE A O 1
ATOM 646 N N . GLY A 1 82 ? -7.879 3.902 15.250 1.00 91.75 82 GLY A N 1
ATOM 647 C CA . GLY A 1 82 ? -8.705 5.096 15.208 1.00 91.75 82 GLY A CA 1
ATOM 648 C C . GLY A 1 82 ? -9.640 5.132 14.006 1.00 91.75 82 GLY A C 1
ATOM 649 O O . GLY A 1 82 ? -9.922 4.129 13.349 1.00 91.75 82 GLY A O 1
ATOM 650 N N . THR A 1 83 ? -10.136 6.334 13.733 1.00 93.81 83 THR A N 1
ATOM 651 C CA . THR A 1 83 ? -11.145 6.604 12.700 1.00 93.81 83 THR A CA 1
ATOM 652 C C . THR A 1 83 ? -10.556 7.227 11.441 1.00 93.81 83 THR A C 1
ATOM 654 O O . THR A 1 83 ? -11.266 7.416 10.455 1.00 93.81 83 THR A O 1
ATOM 657 N N . SER A 1 84 ? -9.260 7.552 11.434 1.00 95.00 84 SER A N 1
ATOM 658 C CA . SER A 1 84 ? -8.584 8.084 10.255 1.00 95.00 84 SER A CA 1
ATOM 659 C C . SER A 1 84 ? -7.090 7.807 10.282 1.00 95.00 84 SER A C 1
ATOM 661 O O . SER A 1 84 ? -6.442 8.096 11.285 1.00 95.00 84 SER A O 1
ATOM 663 N N . ALA A 1 85 ? -6.538 7.367 9.159 1.00 96.56 85 ALA A N 1
ATOM 664 C CA . ALA A 1 85 ? -5.100 7.340 8.929 1.00 96.56 85 ALA A CA 1
ATOM 665 C C . ALA A 1 85 ? -4.810 7.598 7.446 1.00 96.56 85 ALA A C 1
ATOM 667 O O . ALA A 1 85 ? -5.716 7.777 6.628 1.00 96.56 85 ALA A O 1
ATOM 668 N N . GLY A 1 86 ? -3.537 7.681 7.096 1.00 96.69 86 GLY A N 1
ATOM 669 C CA . GLY A 1 86 ? -3.104 7.724 5.711 1.00 96.69 86 GLY A CA 1
ATOM 670 C C . GLY A 1 86 ? -1.747 7.079 5.546 1.00 96.69 86 GLY A C 1
ATOM 671 O O . GLY A 1 86 ? -1.111 6.687 6.515 1.00 96.69 86 GLY A O 1
ATOM 672 N N . THR A 1 87 ? -1.290 6.958 4.313 1.00 95.62 87 THR A N 1
ATOM 673 C CA . THR A 1 87 ? 0.077 6.534 4.037 1.00 95.62 87 THR A CA 1
ATOM 674 C C . THR A 1 87 ? 0.580 7.129 2.728 1.00 95.62 87 THR A C 1
ATOM 676 O O . THR A 1 87 ? -0.188 7.552 1.857 1.00 95.62 87 THR A O 1
ATOM 679 N N . VAL A 1 88 ? 1.900 7.193 2.617 1.00 94.81 88 VAL A N 1
ATOM 680 C CA . VAL A 1 88 ? 2.611 7.615 1.417 1.00 94.81 88 VAL A CA 1
ATOM 681 C C . VAL A 1 88 ? 2.939 6.367 0.605 1.00 94.81 88 VAL A C 1
ATOM 683 O O . VAL A 1 88 ? 3.728 5.530 1.051 1.00 94.81 88 VAL A O 1
ATOM 686 N N . LEU A 1 89 ? 2.345 6.268 -0.587 1.00 93.25 89 LEU A N 1
ATOM 687 C CA . LEU A 1 89 ? 2.589 5.167 -1.519 1.00 93.25 89 LEU A CA 1
ATOM 688 C C . LEU A 1 89 ? 3.881 5.419 -2.268 1.00 93.25 89 LEU A C 1
ATOM 690 O O . LEU A 1 89 ? 4.755 4.574 -2.231 1.00 93.25 89 LEU A O 1
ATOM 694 N N . PHE A 1 90 ? 4.026 6.588 -2.888 1.00 93.00 90 PHE A N 1
ATOM 695 C CA . PHE A 1 90 ? 5.270 7.023 -3.514 1.00 93.00 90 PHE A CA 1
ATOM 696 C C . PHE A 1 90 ? 5.344 8.546 -3.567 1.00 93.00 90 PHE A C 1
ATOM 698 O O . PHE A 1 90 ? 4.323 9.233 -3.613 1.00 93.00 90 PHE A O 1
ATOM 705 N N . THR A 1 91 ? 6.567 9.072 -3.562 1.00 91.88 91 THR A N 1
ATOM 706 C CA . THR A 1 91 ? 6.848 10.506 -3.749 1.00 91.88 91 THR A CA 1
ATOM 707 C C . THR A 1 91 ? 7.523 10.807 -5.081 1.00 91.88 91 THR A C 1
ATOM 709 O O . THR A 1 91 ? 7.810 11.964 -5.370 1.00 91.88 91 THR A O 1
ATOM 712 N N . GLU A 1 92 ? 7.795 9.766 -5.866 1.00 88.94 92 GLU A N 1
ATOM 713 C CA . GLU A 1 92 ? 8.426 9.842 -7.174 1.00 88.94 92 GLU A CA 1
ATOM 714 C C . GLU A 1 92 ? 7.795 8.787 -8.085 1.00 88.94 92 GLU A C 1
ATOM 716 O O . GLU A 1 92 ? 7.525 7.666 -7.654 1.00 88.94 92 GLU A O 1
ATOM 721 N N . ASN A 1 93 ? 7.569 9.150 -9.344 1.00 89.69 93 ASN A N 1
ATOM 722 C CA . ASN A 1 93 ? 7.087 8.250 -10.388 1.00 89.69 93 ASN A CA 1
ATOM 723 C C . ASN A 1 93 ? 7.807 8.594 -11.700 1.00 89.69 93 ASN A C 1
ATOM 725 O O . ASN A 1 93 ? 7.225 9.222 -12.595 1.00 89.69 93 ASN A O 1
ATOM 729 N N . PRO A 1 94 ? 9.112 8.286 -11.795 1.00 79.81 94 PRO A N 1
ATOM 730 C CA . PRO A 1 94 ? 9.877 8.601 -12.986 1.00 79.81 94 PRO A CA 1
ATOM 731 C C . PRO A 1 94 ? 9.263 7.886 -14.193 1.00 79.81 94 PRO A C 1
ATOM 733 O O . PRO A 1 94 ? 8.931 6.696 -14.144 1.00 79.81 94 PRO A O 1
ATOM 736 N N . SER A 1 95 ? 9.088 8.650 -15.271 1.00 81.06 95 SER A N 1
ATOM 737 C CA . SER A 1 95 ? 8.554 8.179 -16.555 1.00 81.06 95 SER A CA 1
ATOM 738 C C . SER A 1 95 ? 7.146 7.564 -16.501 1.00 81.06 95 SER A C 1
ATOM 740 O O . SER A 1 95 ? 6.764 6.864 -17.435 1.00 81.06 95 SER A O 1
ATOM 742 N N . GLY A 1 96 ? 6.370 7.797 -15.434 1.00 84.75 96 GLY A N 1
ATOM 743 C CA . GLY A 1 96 ? 5.022 7.232 -15.301 1.00 84.75 96 GLY A CA 1
ATOM 744 C C . GLY A 1 96 ? 5.001 5.709 -15.103 1.00 84.75 96 GLY A C 1
ATOM 745 O O . GLY A 1 96 ? 3.993 5.067 -15.382 1.00 84.75 96 GLY A O 1
ATOM 746 N N . SER A 1 97 ? 6.105 5.111 -14.645 1.00 87.44 97 SER A N 1
ATOM 747 C CA . SER A 1 97 ? 6.233 3.657 -14.434 1.00 87.44 97 SER A CA 1
ATOM 748 C C . SER A 1 97 ? 5.263 3.073 -13.393 1.00 87.44 97 SER A C 1
ATOM 750 O O . SER A 1 97 ? 4.986 1.876 -13.415 1.00 87.44 97 SER A O 1
ATOM 752 N N . LEU A 1 98 ? 4.722 3.912 -12.509 1.00 91.81 98 LEU A N 1
ATOM 753 C CA . LEU A 1 98 ? 3.714 3.587 -11.493 1.00 91.81 98 LEU A CA 1
ATOM 754 C C . LEU A 1 98 ? 2.314 4.077 -11.896 1.00 91.81 98 LEU A C 1
ATOM 756 O O . LEU A 1 98 ? 1.413 4.161 -11.066 1.00 91.81 98 LEU A O 1
ATOM 760 N N . SER A 1 99 ? 2.120 4.486 -13.148 1.00 94.56 99 SER A N 1
ATOM 761 C CA . SER A 1 99 ? 0.824 4.960 -13.624 1.00 94.56 99 SER A CA 1
ATOM 762 C C . SER A 1 99 ? -0.090 3.799 -14.011 1.00 94.56 99 SER A C 1
ATOM 764 O O . SER A 1 99 ? 0.351 2.719 -14.397 1.00 94.56 99 SER A O 1
ATOM 766 N N . GLY A 1 100 ? -1.395 4.041 -13.930 1.00 96.25 100 GLY A N 1
ATOM 767 C CA . GLY A 1 100 ? -2.433 3.075 -14.268 1.00 96.25 100 GLY A CA 1
ATOM 768 C C . GLY A 1 100 ? -3.549 3.038 -13.231 1.00 96.25 100 GLY A C 1
ATOM 769 O O . GLY A 1 100 ? -3.632 3.882 -12.342 1.00 96.25 100 GLY A O 1
ATOM 770 N N . THR A 1 101 ? -4.444 2.065 -13.373 1.00 98.12 101 THR A N 1
ATOM 771 C CA . THR A 1 101 ? -5.596 1.907 -12.479 1.00 98.12 101 THR A CA 1
ATOM 772 C C . THR A 1 101 ? -5.328 0.792 -11.482 1.00 98.12 101 THR A C 1
ATOM 774 O O . THR A 1 101 ? -5.162 -0.362 -11.869 1.00 98.12 101 THR A O 1
ATOM 777 N N . TYR A 1 102 ? -5.283 1.156 -10.207 1.00 97.94 102 TYR A N 1
ATOM 778 C CA . TYR A 1 102 ? -5.050 0.253 -9.092 1.00 97.94 102 TYR A CA 1
ATOM 779 C C . TYR A 1 102 ? -6.381 -0.204 -8.515 1.00 97.94 102 TYR A C 1
ATOM 781 O O . TYR A 1 102 ? -7.296 0.609 -8.373 1.00 97.94 102 TYR A O 1
ATOM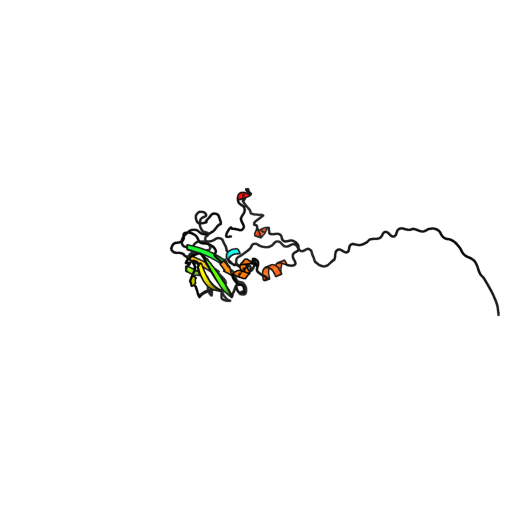 789 N N . TYR A 1 103 ? -6.475 -1.471 -8.127 1.00 98.31 103 TYR A N 1
ATOM 790 C CA . TYR A 1 103 ? -7.631 -1.980 -7.393 1.00 98.31 103 TYR A CA 1
ATOM 791 C C . TYR A 1 103 ? -7.404 -1.839 -5.886 1.00 98.31 103 TYR A C 1
ATOM 793 O O . TYR A 1 103 ? -6.386 -2.284 -5.362 1.00 98.31 103 TYR A O 1
ATOM 801 N N . PHE A 1 104 ? -8.351 -1.221 -5.188 1.00 98.31 104 PHE A N 1
ATOM 802 C CA . PHE A 1 104 ? -8.330 -1.063 -3.740 1.00 98.31 104 PHE A CA 1
ATOM 803 C C . PHE A 1 104 ? -9.289 -2.047 -3.066 1.00 98.31 104 PHE A C 1
ATOM 805 O O . PHE A 1 104 ? -10.421 -2.224 -3.520 1.00 98.31 104 PHE A O 1
ATOM 812 N N . GLN A 1 105 ? -8.865 -2.597 -1.928 1.00 97.19 105 GLN A N 1
ATOM 813 C CA . GLN A 1 105 ? -9.732 -3.276 -0.968 1.00 97.19 105 GLN A CA 1
ATOM 814 C C . GLN A 1 105 ? -9.333 -2.899 0.462 1.00 97.19 105 GLN A C 1
ATOM 816 O O . GLN A 1 105 ? -8.150 -2.778 0.764 1.00 97.19 105 GLN A O 1
ATOM 821 N N . GLY A 1 106 ? -10.309 -2.775 1.356 1.00 96.06 106 GLY A N 1
ATOM 822 C CA . GLY A 1 106 ? -10.084 -2.691 2.796 1.00 96.06 106 GLY A CA 1
ATOM 823 C C . GLY A 1 106 ? -11.291 -3.183 3.581 1.00 96.06 106 GLY A C 1
ATOM 824 O O . GLY A 1 106 ? -12.409 -3.173 3.062 1.00 96.06 106 GLY A O 1
ATOM 825 N N . ASP A 1 107 ? -11.072 -3.612 4.820 1.00 95.00 107 ASP A N 1
ATOM 826 C CA . ASP A 1 107 ? -12.167 -4.036 5.693 1.00 95.00 107 ASP A CA 1
ATOM 827 C C . ASP A 1 107 ? -12.932 -2.836 6.260 1.00 95.00 107 ASP A C 1
ATOM 829 O O . ASP A 1 107 ? -12.356 -1.802 6.605 1.00 95.00 107 ASP A O 1
ATOM 833 N N . GLY A 1 108 ? -14.242 -3.013 6.413 1.00 93.12 108 GLY A N 1
ATOM 834 C CA . GLY A 1 108 ? -15.168 -2.009 6.918 1.00 93.12 108 GLY A CA 1
ATOM 835 C C . GLY A 1 108 ? -15.646 -1.017 5.861 1.00 93.12 108 GLY A C 1
ATOM 836 O O . GLY A 1 108 ? -15.316 -1.096 4.680 1.00 93.12 108 GLY A O 1
ATOM 837 N N . GLU A 1 109 ? -16.458 -0.065 6.314 1.00 94.44 109 GLU A N 1
ATOM 838 C CA . GLU A 1 109 ? -16.967 1.040 5.501 1.00 94.44 109 GLU A CA 1
ATOM 839 C C . GLU A 1 109 ? -15.968 2.200 5.516 1.00 94.44 109 GLU A C 1
ATOM 841 O O . GLU A 1 109 ? -16.027 3.126 6.329 1.00 94.44 109 GLU A O 1
ATOM 846 N N . LEU A 1 110 ? -15.001 2.116 4.610 1.00 95.88 110 LEU A N 1
ATOM 847 C CA . LEU A 1 110 ? -13.946 3.104 4.446 1.00 95.88 110 LEU A CA 1
ATOM 848 C C . LEU A 1 110 ? -14.361 4.206 3.470 1.00 95.88 110 LEU A C 1
ATOM 850 O O . LEU A 1 110 ? -14.867 3.936 2.378 1.00 95.88 110 LEU A O 1
ATOM 854 N N . THR A 1 111 ? -14.075 5.451 3.844 1.00 96.38 111 THR A N 1
ATOM 855 C CA . THR A 1 111 ? -14.037 6.608 2.943 1.00 96.38 111 THR A CA 1
ATOM 856 C C . THR A 1 111 ? -12.593 6.872 2.550 1.00 96.38 111 THR A C 1
ATOM 858 O O . THR A 1 111 ? -11.769 7.151 3.421 1.00 96.38 111 THR A O 1
ATOM 861 N N . LEU A 1 112 ? -12.292 6.810 1.256 1.00 97.25 112 LEU A N 1
ATOM 862 C CA . LEU A 1 112 ? -10.954 7.052 0.719 1.00 97.25 112 LEU A CA 1
ATOM 863 C C . LEU A 1 112 ? -10.783 8.509 0.293 1.00 97.25 112 LEU A C 1
ATOM 865 O O . LEU A 1 112 ? -11.733 9.156 -0.150 1.00 97.25 112 LEU A O 1
ATOM 869 N N . GLY A 1 113 ? -9.557 9.006 0.368 1.00 97.94 113 GLY A N 1
ATOM 870 C CA . GLY A 1 113 ? -9.194 10.308 -0.163 1.00 97.94 113 GLY A CA 1
ATOM 871 C C . GLY A 1 113 ? -7.739 10.373 -0.605 1.00 97.94 113 GLY A C 1
ATOM 872 O O . GLY A 1 113 ? -6.914 9.508 -0.305 1.00 97.94 113 GLY A O 1
ATOM 873 N N . LEU A 1 114 ? -7.448 11.425 -1.363 1.00 98.12 114 LEU A N 1
ATOM 874 C CA . LEU A 1 114 ? -6.131 11.718 -1.910 1.00 98.12 114 LEU A CA 1
ATOM 875 C C . LEU A 1 114 ? -5.535 12.917 -1.182 1.00 98.12 114 LEU A C 1
ATOM 877 O O . LEU A 1 114 ? -6.216 13.921 -0.974 1.00 98.12 114 LEU A O 1
ATOM 881 N N . ILE A 1 115 ? -4.252 12.831 -0.843 1.00 97.69 115 ILE A N 1
ATOM 882 C CA . ILE A 1 115 ? -3.488 13.942 -0.270 1.00 97.69 115 ILE A CA 1
ATOM 883 C C . ILE A 1 115 ? -2.321 14.247 -1.201 1.00 97.69 115 ILE A C 1
ATOM 885 O O . ILE A 1 115 ? -1.580 13.344 -1.578 1.00 97.69 115 ILE A O 1
ATOM 889 N N . SER A 1 116 ? -2.171 15.510 -1.609 1.00 94.94 116 SER A N 1
ATOM 890 C CA . SER A 1 116 ? -1.051 15.971 -2.450 1.00 94.94 116 SER A CA 1
ATOM 891 C C . SER A 1 116 ? -0.762 15.071 -3.664 1.00 94.94 116 SER A C 1
ATOM 893 O O . SER A 1 116 ? 0.391 14.868 -4.029 1.00 94.94 116 SER A O 1
ATOM 895 N N . SER A 1 117 ? -1.815 14.509 -4.266 1.00 96.44 117 SER A N 1
ATOM 896 C CA . SER A 1 117 ? -1.727 13.535 -5.362 1.00 96.44 117 SER A CA 1
ATOM 897 C C . SER A 1 117 ? -2.354 14.121 -6.632 1.00 96.44 117 SER A C 1
ATOM 899 O O . SER A 1 117 ? -3.471 13.745 -6.997 1.00 96.44 117 SER A O 1
ATOM 901 N N . PRO A 1 118 ? -1.708 15.115 -7.272 1.00 95.69 118 PRO A N 1
ATOM 902 C CA . PRO A 1 118 ? -2.208 15.669 -8.523 1.00 95.69 118 PRO A CA 1
ATOM 903 C C . PRO A 1 118 ? -2.240 14.583 -9.604 1.00 95.69 118 PRO A C 1
ATOM 905 O O . PRO A 1 118 ? -1.401 13.685 -9.616 1.00 95.69 118 PRO A O 1
ATOM 908 N N . TYR A 1 119 ? -3.199 14.690 -10.527 1.00 97.00 119 TYR A N 1
ATOM 909 C CA . TYR A 1 119 ? -3.421 13.716 -11.607 1.00 97.00 119 TYR A CA 1
ATOM 910 C C . TYR A 1 119 ? -3.813 12.307 -11.137 1.00 97.00 119 TYR A C 1
ATOM 912 O O . TYR A 1 119 ? -3.790 11.370 -11.935 1.00 97.00 119 TYR A O 1
ATOM 920 N N . CYS A 1 120 ? -4.207 12.162 -9.873 1.00 98.06 120 CYS A N 1
ATOM 921 C CA . CYS A 1 120 ? -4.807 10.946 -9.346 1.00 98.06 120 CYS A CA 1
ATOM 922 C C . CYS A 1 120 ? -6.307 11.150 -9.111 1.00 98.06 120 CYS A C 1
ATOM 924 O O . CYS A 1 120 ? -6.757 12.258 -8.807 1.00 98.06 120 CYS A O 1
ATOM 926 N N . SER A 1 121 ? -7.087 10.080 -9.220 1.00 98.31 121 SER A N 1
ATOM 927 C CA . SER A 1 121 ? -8.509 10.083 -8.871 1.00 98.31 121 SER A CA 1
ATOM 928 C C . SER A 1 121 ? -8.927 8.768 -8.221 1.00 98.31 121 SER A C 1
ATOM 930 O O . SER A 1 121 ? -8.247 7.750 -8.338 1.00 98.31 121 SER A O 1
ATOM 932 N N . ILE A 1 122 ? -10.043 8.802 -7.497 1.00 98.56 122 ILE A N 1
ATOM 933 C CA . ILE A 1 122 ? -10.662 7.624 -6.891 1.00 98.56 122 ILE A CA 1
ATOM 934 C C . ILE A 1 122 ? -12.028 7.458 -7.543 1.00 98.56 122 ILE A C 1
ATOM 936 O O . ILE A 1 122 ? -12.804 8.414 -7.592 1.00 98.56 122 ILE A O 1
ATOM 940 N N . ILE A 1 123 ? -12.311 6.267 -8.061 1.00 98.38 123 ILE A N 1
ATOM 941 C CA . ILE A 1 123 ? -13.535 5.981 -8.814 1.00 98.38 123 ILE A CA 1
ATOM 942 C C . ILE A 1 123 ? -14.155 4.653 -8.383 1.00 98.38 123 ILE A C 1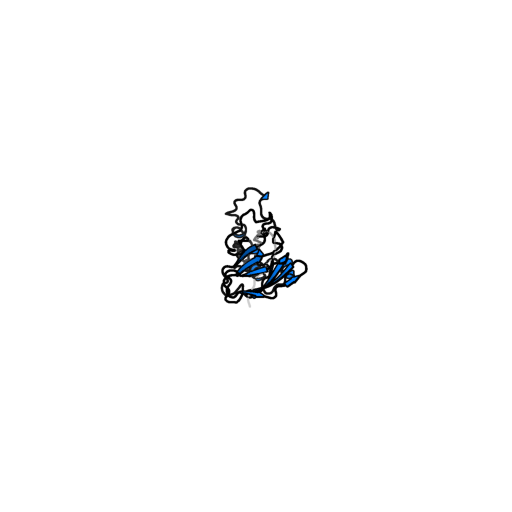
ATOM 944 O O . ILE A 1 123 ? -13.471 3.771 -7.861 1.00 98.38 123 ILE A O 1
ATOM 948 N N . ASN A 1 124 ? -15.459 4.514 -8.640 1.00 97.88 124 ASN A N 1
ATOM 949 C CA . ASN A 1 124 ? -16.240 3.290 -8.432 1.00 97.88 124 ASN A CA 1
ATOM 950 C C . ASN A 1 124 ? -16.061 2.676 -7.035 1.00 97.88 124 ASN A C 1
ATOM 952 O O . ASN A 1 124 ? -15.912 1.464 -6.900 1.00 97.88 124 ASN A O 1
ATOM 956 N N . VAL A 1 125 ? -16.045 3.517 -5.999 1.00 97.94 125 VAL A N 1
ATOM 957 C CA . VAL A 1 125 ? -15.979 3.038 -4.617 1.00 97.94 125 VAL A CA 1
ATOM 958 C C . VAL A 1 125 ? -17.311 2.396 -4.258 1.00 97.94 125 VAL A C 1
ATOM 960 O O . VAL A 1 125 ? -18.362 3.021 -4.399 1.00 97.94 125 VAL A O 1
ATOM 963 N N . THR A 1 126 ? -17.262 1.159 -3.782 1.00 97.56 126 THR A N 1
ATOM 964 C CA . THR A 1 126 ? -18.430 0.418 -3.310 1.00 97.56 126 THR A CA 1
ATOM 965 C C . THR A 1 126 ? -18.169 -0.147 -1.925 1.00 97.56 126 THR A C 1
ATOM 967 O O . THR A 1 126 ? -17.025 -0.400 -1.547 1.00 97.56 126 THR A O 1
ATOM 970 N N . GLN A 1 127 ? -19.241 -0.317 -1.161 1.00 96.00 127 GLN A N 1
ATOM 971 C CA . GLN A 1 127 ? -19.212 -0.892 0.176 1.00 96.00 127 GLN A CA 1
ATOM 972 C C . GLN A 1 127 ? -20.183 -2.067 0.189 1.00 96.00 127 GLN A C 1
ATOM 974 O O . GLN A 1 127 ? -21.381 -1.891 -0.028 1.00 96.00 127 GLN A O 1
ATOM 979 N N . ALA A 1 128 ? -19.658 -3.276 0.367 1.00 94.25 128 ALA A N 1
ATOM 980 C CA . ALA A 1 128 ? -20.447 -4.500 0.362 1.00 94.25 128 ALA A CA 1
ATOM 981 C C . ALA A 1 128 ? -19.769 -5.569 1.217 1.00 94.25 128 ALA A C 1
ATOM 983 O O . ALA A 1 128 ? -18.544 -5.650 1.272 1.00 94.25 128 ALA A O 1
ATOM 984 N N . PHE A 1 129 ? -20.571 -6.405 1.882 1.00 92.00 129 PHE A N 1
ATOM 985 C CA . PHE A 1 129 ? -20.085 -7.544 2.674 1.00 92.00 129 PHE A CA 1
ATOM 986 C C . PHE A 1 129 ? -19.004 -7.175 3.710 1.00 92.00 129 PHE A C 1
ATOM 988 O O . PHE A 1 129 ? -18.067 -7.936 3.937 1.00 92.00 129 PHE A O 1
ATOM 995 N N . GLY A 1 130 ? -19.123 -5.994 4.328 1.00 91.00 130 GLY A N 1
ATOM 996 C CA . GLY A 1 130 ? -18.166 -5.519 5.329 1.00 91.00 130 GLY A CA 1
ATOM 997 C C . GLY A 1 130 ? -16.803 -5.121 4.759 1.00 91.00 130 GLY A C 1
ATOM 998 O O . GLY A 1 130 ? -15.831 -5.102 5.508 1.00 91.00 130 GLY A O 1
ATOM 999 N N . LYS A 1 131 ? -16.715 -4.816 3.459 1.00 95.06 131 LYS A N 1
ATOM 1000 C CA . LYS A 1 131 ? -15.503 -4.330 2.794 1.00 95.06 131 LYS A CA 1
ATOM 1001 C C . LYS A 1 131 ? -15.792 -3.100 1.943 1.00 95.06 131 LYS A C 1
ATOM 1003 O O . LYS A 1 131 ? -16.858 -2.999 1.334 1.00 95.06 131 LYS A O 1
ATOM 1008 N N . THR A 1 132 ? -14.796 -2.230 1.822 1.00 97.19 132 THR A N 1
ATOM 1009 C CA . THR A 1 132 ? -14.734 -1.196 0.789 1.00 97.19 132 THR A CA 1
ATOM 1010 C C . THR A 1 132 ? -13.852 -1.676 -0.348 1.00 97.19 132 THR A C 1
ATOM 1012 O O . THR A 1 132 ? -12.707 -2.068 -0.127 1.00 97.19 132 THR A O 1
ATOM 1015 N N . THR A 1 133 ? -14.353 -1.571 -1.573 1.00 98.06 133 THR A N 1
ATOM 1016 C CA . THR A 1 133 ? -13.582 -1.791 -2.799 1.00 98.06 133 THR A CA 1
ATOM 1017 C C . THR A 1 133 ? -13.680 -0.573 -3.705 1.00 98.06 133 THR A C 1
ATOM 1019 O O . THR A 1 133 ? -14.578 0.255 -3.556 1.00 98.06 133 THR A O 1
ATOM 1022 N N . GLY A 1 134 ? -12.746 -0.425 -4.636 1.00 97.88 134 GLY A N 1
ATOM 1023 C CA . GLY A 1 134 ? -12.792 0.649 -5.623 1.00 97.88 134 GLY A CA 1
ATOM 1024 C C . GLY A 1 134 ? -11.519 0.710 -6.441 1.00 97.88 134 GLY A C 1
ATOM 1025 O O . GLY A 1 134 ? -10.691 -0.198 -6.381 1.00 97.88 134 GLY A O 1
ATOM 1026 N N . TYR A 1 135 ? -11.346 1.799 -7.185 1.00 98.50 135 TYR A N 1
ATOM 1027 C CA . TYR A 1 135 ? -10.148 1.995 -7.989 1.00 98.50 135 TYR A CA 1
ATOM 1028 C C . TYR A 1 135 ? -9.480 3.331 -7.704 1.00 98.50 135 TYR A C 1
ATOM 1030 O O . TYR A 1 135 ? -10.142 4.362 -7.577 1.00 98.50 135 TYR A O 1
ATOM 1038 N N . VAL A 1 136 ? -8.150 3.304 -7.657 1.00 98.38 136 VAL A N 1
ATOM 1039 C CA . VAL A 1 136 ? -7.300 4.495 -7.609 1.00 98.38 136 VAL A CA 1
ATOM 1040 C C . VAL A 1 136 ? -6.626 4.628 -8.967 1.00 98.38 136 VAL A C 1
ATOM 1042 O O . VAL A 1 136 ? -5.803 3.799 -9.350 1.00 98.38 136 VAL A O 1
ATOM 1045 N N . VAL A 1 137 ? -6.990 5.659 -9.720 1.00 98.38 137 VAL A N 1
ATOM 1046 C CA . VAL A 1 137 ? -6.385 5.960 -11.017 1.00 98.38 137 VAL A CA 1
ATOM 1047 C C . VAL A 1 137 ? -5.191 6.871 -10.786 1.00 98.38 137 VAL A C 1
ATOM 1049 O O . VAL A 1 137 ? -5.334 7.953 -10.220 1.00 98.38 137 VAL A O 1
ATOM 1052 N N . VAL A 1 138 ? -4.023 6.444 -11.249 1.00 97.75 138 VAL A N 1
ATOM 1053 C CA . VAL A 1 138 ? -2.775 7.205 -11.232 1.00 97.75 138 VAL A CA 1
ATOM 1054 C C . VAL A 1 138 ? -2.464 7.632 -12.662 1.00 97.75 138 VAL A C 1
ATOM 1056 O O . VAL A 1 138 ? -2.126 6.804 -13.509 1.00 97.75 138 VAL A O 1
ATOM 1059 N N . GLY A 1 139 ? -2.598 8.926 -12.952 1.00 96.56 139 GLY A N 1
ATOM 1060 C CA . GLY A 1 139 ? -2.309 9.477 -14.274 1.00 96.56 139 GLY A CA 1
ATOM 1061 C C . GLY A 1 139 ? -0.829 9.369 -14.654 1.00 96.56 139 GLY A C 1
ATOM 1062 O O . GLY A 1 139 ? 0.048 9.239 -13.801 1.00 96.56 139 GLY A O 1
ATOM 1063 N N . SER A 1 140 ? -0.527 9.474 -15.949 1.00 93.31 140 SER A N 1
ATOM 1064 C CA . SER A 1 140 ? 0.848 9.426 -16.483 1.00 93.31 140 SER A CA 1
ATOM 1065 C C . SER A 1 140 ? 1.749 10.561 -15.984 1.00 93.31 140 SER A C 1
ATOM 1067 O O . SER A 1 140 ? 2.968 10.434 -15.999 1.00 93.31 140 SER A O 1
ATOM 1069 N N . SER A 1 141 ? 1.156 11.675 -15.544 1.00 94.12 141 SER A N 1
ATOM 1070 C CA . SER A 1 141 ? 1.863 12.837 -14.986 1.00 94.12 141 SER A CA 1
ATOM 1071 C C . SER A 1 141 ? 1.875 12.868 -13.454 1.00 94.12 141 SER A C 1
ATOM 1073 O O . SER A 1 141 ? 2.417 13.806 -12.872 1.00 94.12 141 SER A O 1
ATOM 1075 N N . ALA A 1 142 ? 1.263 11.883 -12.788 1.00 95.12 142 ALA A N 1
ATOM 1076 C CA . ALA A 1 142 ? 1.260 11.810 -11.334 1.00 95.12 142 ALA A CA 1
ATOM 1077 C C . ALA A 1 142 ? 2.665 11.468 -10.835 1.00 95.12 142 ALA A C 1
ATOM 1079 O O . ALA A 1 142 ? 3.201 10.418 -11.173 1.00 95.12 142 ALA A O 1
ATOM 1080 N N . THR A 1 143 ? 3.249 12.336 -10.013 1.00 94.00 143 THR A N 1
ATOM 1081 C CA . THR A 1 143 ? 4.571 12.126 -9.400 1.00 94.00 143 THR A CA 1
ATOM 1082 C C . THR A 1 143 ? 4.483 11.590 -7.979 1.00 94.00 143 THR A C 1
ATOM 1084 O O . THR A 1 143 ? 5.450 11.031 -7.475 1.00 94.00 143 THR A O 1
ATOM 1087 N N . ILE A 1 144 ? 3.327 11.756 -7.333 1.00 93.88 144 ILE A N 1
ATOM 1088 C CA . ILE A 1 144 ? 3.100 11.441 -5.926 1.00 93.88 144 ILE A CA 1
ATOM 1089 C C . ILE A 1 144 ? 1.739 10.762 -5.783 1.00 93.88 144 ILE A C 1
ATOM 1091 O O . ILE A 1 144 ? 0.751 11.211 -6.369 1.00 93.88 144 ILE A O 1
ATOM 1095 N N . LEU A 1 145 ? 1.685 9.726 -4.948 1.00 96.00 145 LEU A N 1
ATOM 1096 C CA . LEU A 1 145 ? 0.443 9.144 -4.457 1.00 96.00 145 LEU A CA 1
ATOM 1097 C C . LEU A 1 145 ? 0.499 9.034 -2.934 1.00 96.00 145 LEU A C 1
ATOM 1099 O O . LEU A 1 145 ? 1.357 8.357 -2.364 1.00 96.00 145 LEU A O 1
ATOM 1103 N N . MET A 1 146 ? -0.455 9.679 -2.274 1.00 96.62 146 MET A N 1
ATOM 1104 C CA . MET A 1 146 ? -0.719 9.516 -0.852 1.00 96.62 146 MET A CA 1
ATOM 1105 C C . MET A 1 146 ? -2.210 9.293 -0.662 1.00 96.62 146 MET A C 1
ATOM 1107 O O . MET A 1 146 ? -3.039 10.086 -1.118 1.00 96.62 146 MET A O 1
ATOM 1111 N N . LEU A 1 147 ? -2.532 8.207 0.029 1.00 97.06 147 LEU A N 1
ATOM 1112 C CA . LEU A 1 147 ? -3.901 7.838 0.339 1.00 97.06 147 LEU A CA 1
ATOM 1113 C C . LEU A 1 147 ? -4.196 8.186 1.787 1.00 97.06 147 LEU A C 1
ATOM 1115 O O . LEU A 1 147 ? -3.369 7.965 2.671 1.00 97.06 147 LEU A O 1
ATOM 1119 N N . ASN A 1 148 ? -5.397 8.685 2.036 1.00 97.12 148 ASN A N 1
ATOM 1120 C CA . ASN A 1 148 ? -5.981 8.644 3.361 1.00 97.12 148 ASN A CA 1
ATOM 1121 C C . ASN A 1 148 ? -7.280 7.854 3.345 1.00 97.12 148 ASN A C 1
ATOM 1123 O O . ASN A 1 148 ? -7.930 7.678 2.314 1.00 97.12 148 ASN A O 1
ATOM 1127 N N . PHE A 1 149 ? -7.632 7.348 4.512 1.00 95.56 149 PHE A N 1
ATOM 1128 C CA . PHE A 1 149 ? -8.823 6.554 4.702 1.00 95.56 149 PHE A CA 1
ATOM 1129 C C . PHE A 1 149 ? -9.428 6.872 6.063 1.00 95.56 149 PHE A C 1
ATOM 1131 O O . PHE A 1 149 ? -8.729 7.188 7.031 1.00 95.56 149 PHE A O 1
ATOM 1138 N N . LYS A 1 150 ? -10.757 6.855 6.110 1.00 95.56 150 LYS A N 1
ATOM 1139 C CA . LYS A 1 150 ? -11.550 7.160 7.299 1.00 95.56 150 LYS A CA 1
ATOM 1140 C C . LYS A 1 150 ? -12.646 6.129 7.486 1.00 95.56 150 LYS A C 1
ATOM 1142 O O . LYS A 1 150 ? -13.169 5.625 6.500 1.00 95.56 150 LYS A O 1
ATOM 1147 N N . GLN A 1 151 ? -13.028 5.888 8.730 1.00 93.00 151 GLN A N 1
ATOM 1148 C CA . GLN A 1 151 ? -14.146 5.027 9.108 1.00 93.00 151 GLN A CA 1
ATOM 1149 C C . GLN A 1 151 ? -14.898 5.641 10.290 1.00 93.00 151 GLN A C 1
ATOM 1151 O O . GLN A 1 151 ? -14.300 6.340 11.105 1.00 93.00 151 GLN A O 1
ATOM 1156 N N . ALA A 1 152 ? -16.210 5.416 10.372 1.00 85.12 152 ALA A N 1
ATOM 1157 C CA . ALA A 1 152 ? -17.053 6.063 11.381 1.00 85.12 152 ALA A CA 1
ATOM 1158 C C . ALA A 1 152 ? -17.060 5.334 12.735 1.00 85.12 152 ALA A C 1
ATOM 1160 O O . ALA A 1 152 ? -17.094 5.980 13.779 1.00 85.12 152 ALA A O 1
ATOM 1161 N N . THR A 1 153 ? -17.057 4.000 12.716 1.00 73.56 153 THR A N 1
ATOM 1162 C CA . THR A 1 153 ? -17.403 3.169 13.884 1.00 73.56 153 THR A CA 1
ATOM 1163 C C . THR A 1 153 ? -16.312 2.192 14.299 1.00 73.56 153 THR A C 1
ATOM 1165 O O . THR A 1 153 ? -16.228 1.835 15.470 1.00 73.56 153 THR A O 1
ATOM 1168 N N . ASN A 1 154 ? -15.477 1.749 13.364 1.00 68.00 154 ASN A N 1
ATOM 1169 C CA . ASN A 1 154 ? -14.423 0.790 13.653 1.00 68.00 154 ASN A CA 1
ATOM 1170 C C . ASN A 1 154 ? -13.196 1.513 14.240 1.00 68.00 154 ASN A C 1
ATOM 1172 O O . ASN A 1 154 ? -12.867 2.639 13.860 1.00 68.00 154 ASN A O 1
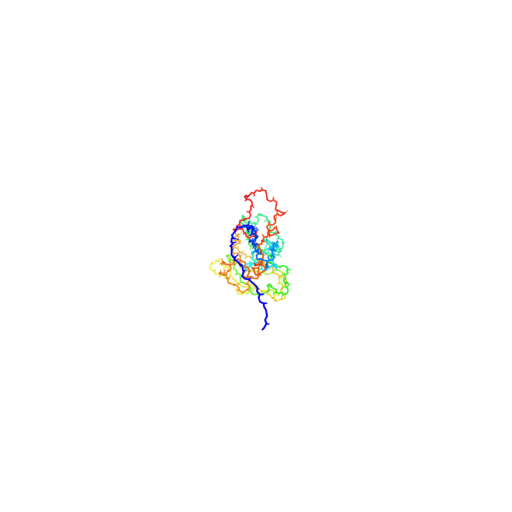ATOM 1176 N N . SER A 1 155 ? -12.559 0.881 15.223 1.00 78.19 155 SER A N 1
ATOM 1177 C CA . SER A 1 155 ? -11.421 1.440 15.952 1.00 78.19 155 SER A CA 1
ATOM 1178 C C . SER A 1 155 ? -10.084 1.029 15.355 1.00 78.19 155 SER A C 1
ATOM 1180 O O . SER A 1 155 ? -9.060 1.506 15.823 1.00 78.19 155 SER A O 1
ATOM 1182 N N . THR A 1 156 ? -10.056 0.154 14.348 1.00 90.94 156 THR A N 1
ATOM 1183 C CA . THR A 1 156 ? -8.806 -0.294 13.726 1.00 90.94 156 THR A CA 1
ATOM 1184 C C . THR A 1 156 ? -8.978 -0.520 12.231 1.00 90.94 156 THR A C 1
ATOM 1186 O O . THR A 1 156 ? -10.043 -0.938 11.782 1.00 90.94 156 THR A O 1
ATOM 1189 N N . PHE A 1 157 ? -7.950 -0.222 11.442 1.00 93.69 157 PHE A N 1
ATOM 1190 C CA . PHE A 1 157 ? -7.940 -0.547 10.014 1.00 93.69 157 PHE A CA 1
ATOM 1191 C C . PHE A 1 157 ? -7.335 -1.934 9.804 1.00 93.69 157 PHE A C 1
ATOM 1193 O O . PHE A 1 157 ? -6.423 -2.319 10.536 1.00 93.69 157 PHE A O 1
ATOM 1200 N N . ARG A 1 158 ? -7.842 -2.695 8.829 1.00 93.31 158 ARG A N 1
ATOM 1201 C CA . ARG A 1 158 ? -7.371 -4.050 8.511 1.00 93.31 158 ARG A CA 1
ATOM 1202 C C . ARG A 1 158 ? -7.489 -4.351 7.022 1.00 93.31 158 ARG A C 1
ATOM 1204 O O . ARG A 1 158 ? -8.322 -3.770 6.326 1.00 93.31 158 ARG A O 1
ATOM 1211 N N . ASN A 1 159 ? -6.639 -5.271 6.564 1.00 92.94 159 ASN A N 1
ATOM 1212 C CA . ASN A 1 159 ? -6.656 -5.848 5.218 1.00 92.94 159 ASN A CA 1
ATOM 1213 C C . ASN A 1 159 ? -6.706 -4.806 4.086 1.00 92.94 159 ASN A C 1
ATOM 1215 O O . ASN A 1 159 ? -7.361 -5.020 3.065 1.00 92.94 159 ASN A O 1
ATOM 1219 N N . LEU A 1 160 ? -6.005 -3.680 4.273 1.00 95.06 160 LEU A N 1
ATOM 1220 C CA . LEU A 1 160 ? -5.825 -2.665 3.238 1.00 95.06 160 LEU A CA 1
ATOM 1221 C C . LEU A 1 160 ? -4.906 -3.209 2.145 1.00 95.06 160 LEU A C 1
ATOM 1223 O O . LEU A 1 160 ? -3.786 -3.633 2.423 1.00 95.06 160 LEU A O 1
ATOM 1227 N N . ARG A 1 161 ? -5.392 -3.187 0.907 1.00 95.81 161 ARG A N 1
ATOM 1228 C CA . ARG A 1 161 ? -4.701 -3.692 -0.279 1.00 95.81 161 ARG A CA 1
ATOM 1229 C C . ARG A 1 161 ? -4.856 -2.723 -1.434 1.00 95.81 161 ARG A C 1
ATOM 1231 O O . ARG A 1 161 ? -5.931 -2.155 -1.632 1.00 95.81 161 ARG A O 1
ATOM 1238 N N . LEU A 1 162 ? -3.779 -2.533 -2.191 1.00 97.00 162 LEU A N 1
ATOM 1239 C CA . LEU A 1 162 ? -3.754 -1.663 -3.361 1.00 97.00 162 LEU A CA 1
ATOM 1240 C C . LEU A 1 162 ? -2.990 -2.370 -4.474 1.00 97.00 162 LEU A C 1
ATOM 1242 O O . LEU A 1 162 ? -1.767 -2.292 -4.575 1.00 97.00 162 LEU A O 1
ATOM 1246 N N . ILE A 1 163 ? -3.732 -3.098 -5.293 1.00 97.38 163 ILE A N 1
ATOM 1247 C CA . ILE A 1 163 ? -3.199 -3.987 -6.316 1.00 97.38 163 ILE A CA 1
ATOM 1248 C C . ILE A 1 163 ? -2.800 -3.165 -7.532 1.00 97.38 163 ILE A C 1
ATOM 1250 O O . ILE A 1 163 ? -3.594 -2.368 -8.039 1.00 97.38 163 ILE A O 1
ATOM 1254 N N . ARG A 1 164 ? -1.555 -3.347 -7.976 1.00 95.31 164 ARG A N 1
ATOM 1255 C CA . ARG A 1 164 ? -1.005 -2.653 -9.142 1.00 95.31 164 ARG A CA 1
ATOM 1256 C C . ARG A 1 164 ? -1.765 -2.985 -10.436 1.00 95.31 164 ARG A C 1
ATOM 1258 O O . ARG A 1 164 ? -2.364 -4.057 -10.539 1.00 95.31 164 ARG A O 1
ATOM 1265 N N . PRO A 1 165 ? -1.714 -2.089 -11.438 1.00 95.75 165 PRO A N 1
ATOM 1266 C CA . PRO A 1 165 ? -2.351 -2.312 -12.731 1.00 95.75 165 PRO A CA 1
ATOM 1267 C C . PRO A 1 165 ? -1.893 -3.622 -13.384 1.00 95.75 165 PRO A C 1
ATOM 1269 O O . PRO A 1 165 ? -0.709 -3.950 -13.358 1.00 95.75 165 PRO A O 1
ATOM 1272 N N . GLY A 1 166 ? -2.831 -4.342 -14.002 1.00 95.06 166 GLY A N 1
ATOM 1273 C CA . GLY A 1 166 ? -2.553 -5.605 -14.696 1.00 95.06 166 GLY A CA 1
ATOM 1274 C C . GLY A 1 166 ? -2.621 -6.859 -13.821 1.00 95.06 166 GLY A C 1
ATOM 1275 O O . GLY A 1 166 ? -2.408 -7.944 -14.349 1.00 95.06 166 GLY A O 1
ATOM 1276 N N . PHE A 1 167 ? -2.955 -6.725 -12.533 1.00 96.50 167 PHE A N 1
ATOM 1277 C CA . PHE A 1 167 ? -3.128 -7.849 -11.611 1.00 96.50 167 PHE A CA 1
ATOM 1278 C C . PHE A 1 167 ? -4.504 -7.833 -10.952 1.00 96.50 167 PHE A C 1
ATOM 1280 O O . PHE A 1 167 ? -5.100 -6.778 -10.721 1.00 96.50 167 PHE A O 1
ATOM 1287 N N . THR A 1 168 ? -4.989 -9.023 -10.626 1.00 96.31 168 THR A N 1
ATOM 1288 C CA . THR A 1 168 ? -6.183 -9.248 -9.812 1.00 96.31 168 THR A CA 1
ATOM 1289 C C . THR A 1 168 ? -5.824 -9.375 -8.332 1.00 96.31 168 THR A C 1
ATOM 1291 O O . THR A 1 168 ? -4.650 -9.451 -7.951 1.00 96.31 168 THR A O 1
ATOM 1294 N N . ILE A 1 169 ? -6.840 -9.376 -7.467 1.00 93.38 169 ILE A N 1
ATOM 1295 C CA . ILE A 1 169 ? -6.613 -9.586 -6.037 1.00 93.38 169 ILE A CA 1
ATOM 1296 C C . ILE A 1 169 ? -6.114 -11.015 -5.766 1.00 93.38 169 ILE A C 1
ATOM 1298 O O . ILE A 1 169 ? -5.226 -11.194 -4.931 1.00 93.38 169 ILE A O 1
ATOM 1302 N N . GLU A 1 170 ? -6.607 -11.985 -6.540 1.00 95.00 170 GLU A N 1
ATOM 1303 C CA . GLU A 1 170 ? -6.217 -13.394 -6.507 1.00 95.00 170 GLU A CA 1
ATOM 1304 C C . GLU A 1 170 ? -4.765 -13.601 -6.969 1.00 95.00 170 GLU A C 1
ATOM 1306 O O . GLU A 1 170 ? -4.017 -14.365 -6.351 1.00 95.00 170 GLU A O 1
ATOM 1311 N N . ASP A 1 171 ? -4.321 -12.880 -8.007 1.00 94.31 171 ASP A N 1
ATOM 1312 C CA . ASP A 1 171 ? -2.914 -12.912 -8.438 1.00 94.31 171 ASP A CA 1
ATOM 1313 C C . ASP A 1 171 ? -1.998 -12.493 -7.292 1.00 94.31 171 ASP A C 1
ATOM 1315 O O . ASP A 1 171 ? -0.990 -13.135 -7.017 1.00 94.31 171 ASP A O 1
ATOM 1319 N N . ALA A 1 172 ? -2.375 -11.444 -6.567 1.00 92.31 172 ALA A N 1
ATOM 1320 C CA . ALA A 1 172 ? -1.581 -10.926 -5.466 1.00 92.31 172 ALA A CA 1
ATOM 1321 C C . ALA A 1 172 ? -1.620 -11.806 -4.195 1.00 92.31 172 ALA A C 1
ATOM 1323 O O . ALA A 1 172 ? -0.817 -11.583 -3.286 1.00 92.31 172 ALA A O 1
ATOM 1324 N N . ASP A 1 173 ? -2.507 -12.807 -4.134 1.00 91.94 173 ASP A N 1
ATOM 1325 C CA . ASP A 1 173 ? -2.512 -13.843 -3.090 1.00 91.94 173 ASP A CA 1
ATOM 1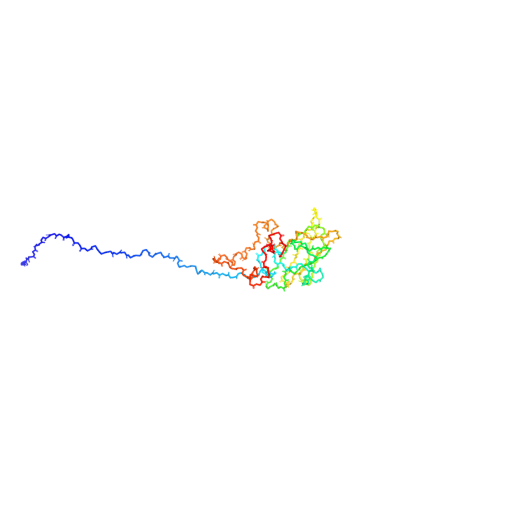326 C C . ASP A 1 173 ? -1.575 -15.013 -3.432 1.00 91.94 173 ASP A C 1
ATOM 1328 O O . ASP A 1 173 ? -1.024 -15.655 -2.537 1.00 91.94 173 ASP A O 1
ATOM 1332 N N . THR A 1 174 ? -1.360 -15.279 -4.722 1.00 93.56 174 THR A N 1
ATOM 1333 C CA . THR A 1 174 ? -0.490 -16.370 -5.200 1.00 93.56 174 THR A CA 1
ATOM 1334 C C . THR A 1 174 ? 0.919 -15.899 -5.556 1.00 93.56 174 THR A C 1
ATOM 1336 O O . THR A 1 174 ? 1.880 -16.663 -5.449 1.00 93.56 174 THR A O 1
ATOM 1339 N N . GLN A 1 175 ? 1.066 -14.626 -5.919 1.00 93.25 175 GLN A N 1
ATOM 1340 C CA . GLN A 1 175 ? 2.312 -14.002 -6.325 1.00 93.25 175 GLN A CA 1
ATOM 1341 C C . GLN A 1 175 ? 2.541 -12.704 -5.541 1.00 93.25 175 GLN A C 1
ATOM 1343 O O . GLN A 1 175 ? 1.846 -11.706 -5.687 1.00 93.25 175 GLN A O 1
ATOM 1348 N N . ILE A 1 176 ? 3.581 -12.696 -4.710 1.00 92.06 176 ILE A N 1
ATOM 1349 C CA . ILE A 1 176 ? 3.903 -11.535 -3.868 1.00 92.06 176 ILE A CA 1
ATOM 1350 C C . ILE A 1 176 ? 4.666 -10.474 -4.673 1.00 92.06 176 ILE A C 1
ATOM 1352 O O . ILE A 1 176 ? 4.374 -9.276 -4.596 1.00 92.06 176 ILE A O 1
ATOM 1356 N N . PHE A 1 177 ? 5.662 -10.921 -5.440 1.00 93.56 177 PHE A N 1
ATOM 1357 C CA . PHE A 1 177 ? 6.590 -10.053 -6.156 1.00 93.56 177 PHE A CA 1
ATOM 1358 C C . PHE A 1 177 ? 6.098 -9.719 -7.556 1.00 93.56 177 PHE A C 1
ATOM 1360 O O . PHE A 1 177 ? 5.576 -10.568 -8.272 1.00 93.56 177 PHE A O 1
ATOM 1367 N N . HIS A 1 178 ? 6.330 -8.486 -7.982 1.00 93.81 178 HIS A N 1
ATOM 1368 C CA . HIS A 1 178 ? 6.030 -8.061 -9.336 1.00 93.81 178 HIS A CA 1
ATOM 1369 C C . HIS A 1 178 ? 6.953 -8.783 -10.345 1.00 93.81 178 HIS A C 1
ATOM 1371 O O . HIS A 1 178 ? 8.161 -8.873 -10.098 1.00 93.81 178 HIS A O 1
ATOM 1377 N N . PRO A 1 179 ? 6.450 -9.240 -11.510 1.00 93.75 179 PRO A N 1
ATOM 1378 C CA . PRO A 1 179 ? 7.264 -9.922 -12.520 1.00 93.75 179 PRO A CA 1
ATOM 1379 C C . PRO A 1 179 ? 8.492 -9.120 -12.960 1.00 93.75 179 PRO A C 1
ATOM 1381 O O . PRO A 1 179 ? 9.572 -9.679 -13.089 1.00 93.75 179 PRO A O 1
ATOM 1384 N N . ALA A 1 180 ? 8.353 -7.800 -13.130 1.00 90.19 180 ALA A N 1
ATOM 1385 C CA . ALA A 1 180 ? 9.479 -6.942 -13.507 1.00 90.19 180 ALA A CA 1
ATOM 1386 C C . ALA A 1 180 ? 10.608 -6.947 -12.461 1.00 90.19 180 ALA A C 1
ATOM 1388 O O . ALA A 1 180 ? 11.777 -6.901 -12.826 1.00 90.19 180 ALA A O 1
ATOM 1389 N N . PHE A 1 181 ? 10.281 -7.049 -11.168 1.00 90.69 181 PHE A N 1
ATOM 1390 C CA . PHE A 1 181 ? 11.298 -7.173 -10.127 1.00 90.69 181 PHE A CA 1
ATOM 1391 C C . PHE A 1 181 ? 11.984 -8.539 -10.182 1.00 90.69 181 PHE A C 1
ATOM 1393 O O . PHE A 1 181 ? 13.210 -8.611 -10.142 1.00 90.69 181 PHE A O 1
ATOM 1400 N N . LEU A 1 182 ? 11.214 -9.616 -10.353 1.00 91.94 182 LEU A N 1
ATOM 1401 C CA . LEU A 1 182 ? 11.780 -10.955 -10.525 1.00 91.94 182 LEU A CA 1
ATOM 1402 C C . LEU A 1 182 ? 12.721 -11.010 -11.734 1.00 91.94 182 LEU A C 1
ATOM 1404 O O . LEU A 1 182 ? 13.821 -11.542 -11.628 1.00 91.94 182 LEU A O 1
ATOM 1408 N N . GLU A 1 183 ? 12.332 -10.377 -12.839 1.00 91.75 183 GLU A N 1
ATOM 1409 C CA . GLU A 1 183 ? 13.148 -10.261 -14.046 1.00 91.75 183 GLU A CA 1
ATOM 1410 C C . GLU A 1 183 ? 14.472 -9.528 -13.779 1.00 91.75 183 GLU A C 1
ATOM 1412 O O . GLU A 1 183 ? 15.514 -9.963 -14.260 1.00 91.75 183 GLU A O 1
ATOM 1417 N N . THR A 1 184 ? 14.472 -8.470 -12.957 1.00 88.44 184 THR A N 1
ATOM 1418 C CA . THR A 1 184 ? 15.710 -7.742 -12.609 1.00 88.44 184 THR A CA 1
ATOM 1419 C C . THR A 1 184 ? 16.686 -8.535 -11.745 1.00 88.44 184 THR A C 1
ATOM 1421 O O . THR A 1 184 ? 17.886 -8.270 -11.790 1.00 88.44 184 THR A O 1
ATOM 1424 N N . ILE A 1 185 ? 16.200 -9.495 -10.955 1.00 89.56 185 ILE A N 1
ATOM 1425 C CA . ILE A 1 185 ? 17.042 -10.267 -10.030 1.00 89.56 185 ILE A CA 1
ATOM 1426 C C . ILE A 1 185 ? 17.315 -11.693 -10.512 1.00 89.56 185 ILE A C 1
ATOM 1428 O O . ILE A 1 185 ? 18.092 -12.394 -9.869 1.00 89.56 185 ILE A O 1
ATOM 1432 N N . LYS A 1 186 ? 16.707 -12.134 -11.621 1.00 89.69 186 LYS A N 1
ATOM 1433 C CA . LYS A 1 186 ? 16.743 -13.537 -12.071 1.00 89.69 186 LYS A CA 1
ATOM 1434 C C . LYS A 1 186 ? 18.155 -14.077 -12.312 1.00 89.69 186 LYS A C 1
ATOM 1436 O O . LYS A 1 186 ? 18.398 -15.264 -12.116 1.00 89.69 186 LYS A O 1
ATOM 1441 N N . ASP A 1 187 ? 19.075 -13.206 -12.725 1.00 87.00 187 ASP A N 1
ATOM 1442 C CA . ASP A 1 187 ? 20.453 -13.575 -13.055 1.00 87.00 187 ASP A CA 1
ATOM 1443 C C . ASP A 1 187 ? 21.389 -13.487 -11.834 1.00 87.00 187 ASP A C 1
ATOM 1445 O O . ASP A 1 187 ? 22.543 -13.926 -11.889 1.00 87.00 187 ASP A O 1
ATOM 1449 N N . LEU A 1 188 ? 20.904 -12.949 -10.705 1.00 87.62 188 LEU A N 1
ATOM 1450 C CA . LEU A 1 188 ? 21.663 -12.879 -9.461 1.00 87.62 188 LEU A CA 1
ATOM 1451 C C . LEU A 1 188 ? 21.697 -14.255 -8.798 1.00 87.62 188 LEU A C 1
ATOM 1453 O O . LEU A 1 188 ? 20.682 -14.791 -8.359 1.00 87.62 188 LEU A O 1
ATOM 1457 N N . LYS A 1 189 ? 22.900 -14.814 -8.652 1.00 84.31 189 LYS A N 1
ATOM 1458 C CA . LYS A 1 189 ? 23.087 -16.111 -7.977 1.00 84.31 189 LYS A CA 1
ATOM 1459 C C . LYS A 1 189 ? 23.078 -16.003 -6.456 1.00 84.31 189 LYS A C 1
ATOM 1461 O O . LYS A 1 189 ? 22.846 -16.992 -5.769 1.00 84.31 189 LYS A O 1
ATOM 1466 N N . ILE A 1 190 ? 23.396 -14.820 -5.935 1.00 87.94 190 ILE A N 1
ATOM 1467 C CA . ILE A 1 190 ? 23.466 -14.539 -4.503 1.00 87.94 190 ILE A CA 1
ATOM 1468 C C . ILE A 1 190 ? 22.746 -13.221 -4.251 1.00 87.94 190 ILE A C 1
ATOM 1470 O O . ILE A 1 190 ? 23.168 -12.171 -4.743 1.00 87.94 190 ILE A O 1
ATOM 1474 N N . LEU A 1 191 ? 21.684 -13.284 -3.454 1.00 87.81 191 LEU A N 1
ATOM 1475 C CA . LEU A 1 191 ? 20.967 -12.115 -2.967 1.00 87.81 191 LEU A CA 1
ATOM 1476 C C . LEU A 1 191 ? 21.471 -11.777 -1.566 1.00 87.81 191 LEU A C 1
ATOM 1478 O O . LEU A 1 191 ? 21.439 -12.611 -0.662 1.00 87.81 191 LEU A O 1
ATOM 1482 N N . ARG A 1 192 ? 21.933 -10.543 -1.383 1.00 86.69 192 ARG A N 1
ATOM 1483 C CA . ARG A 1 192 ? 22.121 -9.938 -0.063 1.00 86.69 192 ARG A CA 1
ATOM 1484 C C . ARG A 1 192 ? 21.022 -8.908 0.150 1.00 86.69 192 ARG A C 1
ATOM 1486 O O . ARG A 1 192 ? 20.616 -8.238 -0.791 1.00 86.69 192 ARG A O 1
ATOM 1493 N N . MET A 1 193 ? 20.521 -8.812 1.373 1.00 87.06 193 MET A N 1
ATOM 1494 C CA . MET A 1 193 ? 19.350 -7.996 1.711 1.00 87.06 193 MET A CA 1
ATOM 1495 C C . MET A 1 193 ? 19.678 -7.024 2.850 1.00 87.06 193 MET A C 1
ATOM 1497 O O . MET A 1 193 ? 18.832 -6.754 3.691 1.00 87.06 193 MET A O 1
ATOM 1501 N N . MET A 1 194 ? 20.919 -6.526 2.912 1.00 84.50 194 MET A N 1
ATOM 1502 C CA . MET A 1 194 ? 21.401 -5.744 4.061 1.00 84.50 194 MET A CA 1
ATOM 1503 C C . MET A 1 194 ? 20.608 -4.444 4.239 1.00 84.50 194 MET A C 1
ATOM 1505 O O . MET A 1 194 ? 20.252 -4.099 5.363 1.00 84.50 194 MET A O 1
ATOM 1509 N N . ASP A 1 195 ? 20.301 -3.757 3.133 1.00 82.62 195 ASP A N 1
ATOM 1510 C CA . ASP A 1 195 ? 19.523 -2.509 3.147 1.00 82.62 195 ASP A CA 1
ATOM 1511 C C 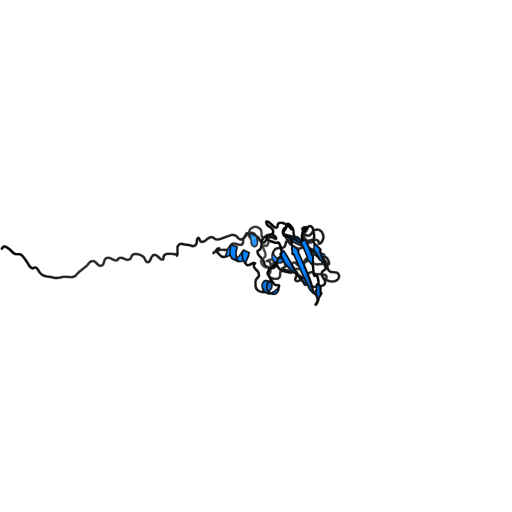. ASP A 1 195 ? 18.035 -2.803 3.341 1.00 82.62 195 ASP A C 1
ATOM 1513 O O . ASP A 1 195 ? 17.336 -2.099 4.067 1.00 82.62 195 ASP A O 1
ATOM 1517 N N . TRP A 1 196 ? 17.546 -3.876 2.718 1.00 82.38 196 TRP A N 1
ATOM 1518 C CA . TRP A 1 196 ? 16.160 -4.313 2.849 1.00 82.38 196 TRP A CA 1
ATOM 1519 C C . TRP A 1 196 ? 15.794 -4.680 4.287 1.00 82.38 196 TRP A C 1
ATOM 1521 O O . TRP A 1 196 ? 14.742 -4.286 4.775 1.00 82.38 196 TRP A O 1
ATOM 1531 N N . LEU A 1 197 ? 16.661 -5.431 4.965 1.00 80.56 197 LEU A N 1
ATOM 1532 C CA . LEU A 1 197 ? 16.450 -5.897 6.334 1.00 80.56 197 LEU A CA 1
ATOM 1533 C C . LEU A 1 197 ? 16.954 -4.897 7.381 1.00 80.56 197 LEU A C 1
ATOM 1535 O O . LEU A 1 197 ? 16.888 -5.187 8.572 1.00 80.56 197 LEU A O 1
ATOM 1539 N N . GLY A 1 198 ? 17.533 -3.769 6.957 1.00 81.12 198 GLY A N 1
ATOM 1540 C CA . GLY A 1 198 ? 18.183 -2.827 7.862 1.00 81.12 198 GLY A CA 1
ATOM 1541 C C . GLY A 1 198 ? 19.280 -3.471 8.716 1.00 81.12 198 GLY A C 1
ATOM 1542 O O . GLY A 1 198 ? 19.520 -3.017 9.828 1.00 81.12 198 GLY A O 1
ATOM 1543 N N . THR A 1 199 ? 19.949 -4.528 8.238 1.00 80.25 199 THR A N 1
ATOM 1544 C CA . THR A 1 199 ? 20.866 -5.361 9.043 1.00 80.25 199 THR A CA 1
ATOM 1545 C C . THR A 1 199 ? 21.983 -4.549 9.699 1.00 80.25 199 THR A C 1
ATOM 1547 O O . THR A 1 199 ? 22.382 -4.841 10.820 1.00 80.25 199 THR A O 1
ATOM 1550 N N . ASN A 1 200 ? 22.467 -3.504 9.024 1.00 79.50 200 ASN A N 1
ATOM 1551 C CA . ASN A 1 200 ? 23.539 -2.644 9.535 1.00 79.50 200 ASN A CA 1
ATOM 1552 C C . ASN A 1 200 ? 23.055 -1.567 10.523 1.00 79.50 200 ASN A C 1
ATOM 1554 O O . ASN A 1 200 ? 23.881 -0.901 11.140 1.00 79.50 200 ASN A O 1
ATOM 1558 N N . ALA A 1 201 ? 21.742 -1.369 10.647 1.00 81.56 201 ALA A N 1
ATOM 1559 C CA . ALA A 1 201 ? 21.124 -0.320 11.454 1.00 81.56 201 ALA A CA 1
ATOM 1560 C C . ALA A 1 201 ? 19.951 -0.853 12.297 1.00 81.56 201 ALA A C 1
ATOM 1562 O O . ALA A 1 201 ? 19.040 -0.095 12.625 1.00 81.56 201 ALA A O 1
ATOM 1563 N N . ASN A 1 202 ? 19.956 -2.148 12.633 1.00 81.38 202 ASN A N 1
ATOM 1564 C CA . ASN A 1 202 ? 18.906 -2.757 13.441 1.00 81.38 202 ASN A CA 1
ATOM 1565 C C . ASN A 1 202 ? 19.208 -2.555 14.944 1.00 81.38 202 ASN A C 1
ATOM 1567 O O . ASN A 1 202 ? 20.216 -3.084 15.421 1.00 81.38 202 ASN A O 1
ATOM 1571 N N . PRO A 1 203 ? 18.380 -1.801 15.695 1.00 81.75 203 PRO A N 1
ATOM 1572 C CA . PRO A 1 203 ? 18.570 -1.597 17.130 1.00 81.75 203 PRO A CA 1
ATOM 1573 C C . PRO A 1 203 ? 18.105 -2.790 17.984 1.00 81.75 203 PRO A C 1
ATOM 1575 O O . PRO A 1 203 ? 18.363 -2.804 19.190 1.00 81.75 203 PRO A O 1
ATOM 1578 N N . ASP A 1 204 ? 17.409 -3.771 17.401 1.00 83.81 204 ASP A N 1
ATOM 1579 C CA . ASP A 1 204 ? 16.860 -4.907 18.133 1.00 83.81 204 ASP A CA 1
ATOM 1580 C C . ASP A 1 204 ? 17.964 -5.835 18.635 1.00 83.81 204 ASP A C 1
ATOM 1582 O O . ASP A 1 204 ? 18.751 -6.406 17.882 1.00 83.81 204 ASP A O 1
ATOM 1586 N N . THR A 1 205 ? 17.977 -6.036 19.949 1.00 85.00 205 THR A N 1
ATOM 1587 C CA . THR A 1 205 ? 18.919 -6.930 20.639 1.00 85.00 205 THR A CA 1
ATOM 1588 C C . THR A 1 205 ? 18.260 -8.223 21.125 1.00 85.00 205 THR A C 1
ATOM 1590 O O . THR A 1 205 ? 18.941 -9.119 21.622 1.00 85.00 205 THR A O 1
ATOM 1593 N N . VAL A 1 206 ? 16.936 -8.348 20.966 1.00 88.31 206 VAL A N 1
ATOM 1594 C CA . VAL A 1 206 ? 16.123 -9.464 21.466 1.00 88.31 206 VAL A CA 1
ATOM 1595 C C . VAL A 1 206 ? 15.402 -10.146 20.307 1.00 88.31 206 VAL A C 1
ATOM 1597 O O . VAL A 1 206 ? 14.676 -9.505 19.554 1.00 88.31 206 VAL A O 1
ATOM 1600 N N . TRP A 1 207 ? 15.537 -11.472 20.201 1.00 83.38 207 TRP A N 1
ATOM 1601 C CA . TRP A 1 207 ? 14.940 -12.263 19.112 1.00 83.38 207 TRP A CA 1
ATOM 1602 C C . TRP A 1 207 ? 13.416 -12.110 18.991 1.00 83.38 207 TRP A C 1
ATOM 1604 O O . TRP A 1 207 ? 12.868 -12.168 17.893 1.00 83.38 207 TRP A O 1
ATOM 1614 N N . GLY A 1 208 ? 12.733 -11.916 20.122 1.00 85.88 208 GLY A N 1
ATOM 1615 C CA . GLY A 1 208 ? 11.281 -11.745 20.181 1.00 85.88 208 GLY A CA 1
ATOM 1616 C C . GLY A 1 208 ? 10.757 -10.459 19.534 1.00 85.88 208 GLY A C 1
ATOM 1617 O O . GLY A 1 208 ? 9.573 -10.412 19.231 1.00 85.88 208 GLY A O 1
ATOM 1618 N N . ASN A 1 209 ? 11.614 -9.462 19.284 1.00 82.31 209 ASN A N 1
ATOM 1619 C CA . ASN A 1 209 ? 11.215 -8.170 18.710 1.00 82.31 209 ASN A CA 1
ATOM 1620 C C . ASN A 1 209 ? 11.256 -8.145 17.175 1.00 82.31 209 ASN A C 1
ATOM 1622 O O . ASN A 1 209 ? 10.925 -7.133 16.566 1.00 82.31 209 ASN A O 1
ATOM 1626 N N . ARG A 1 210 ? 11.674 -9.245 16.536 1.00 82.25 210 ARG A N 1
ATOM 1627 C CA . ARG A 1 210 ? 11.746 -9.333 15.074 1.00 82.25 210 ARG A CA 1
ATOM 1628 C C . ARG A 1 210 ? 10.364 -9.161 14.433 1.00 82.25 210 ARG A C 1
ATOM 1630 O O . ARG A 1 210 ? 9.379 -9.698 14.941 1.00 82.25 210 ARG A O 1
ATOM 1637 N N . SER A 1 211 ? 10.329 -8.561 13.247 1.00 80.19 211 SER A N 1
ATOM 1638 C CA . SER A 1 211 ? 9.117 -8.493 12.427 1.00 80.19 211 SER A CA 1
ATOM 1639 C C . SER A 1 211 ? 8.584 -9.887 12.069 1.00 80.19 211 SER A C 1
ATOM 1641 O O . SER A 1 211 ? 9.342 -10.827 11.775 1.00 80.19 211 SER A O 1
ATOM 1643 N N . LEU A 1 212 ? 7.262 -10.021 12.088 1.00 82.88 212 LEU A N 1
ATOM 1644 C CA . LEU A 1 212 ? 6.516 -11.217 11.718 1.00 82.88 212 LEU A CA 1
ATOM 1645 C C . LEU A 1 212 ? 5.841 -11.033 10.355 1.00 82.88 212 LEU A C 1
ATOM 1647 O O . LEU A 1 212 ? 5.584 -9.928 9.898 1.00 82.88 212 LEU A O 1
ATOM 1651 N N . VAL A 1 213 ? 5.509 -12.147 9.697 1.00 76.88 213 VAL A N 1
ATOM 1652 C CA . VAL A 1 213 ? 4.843 -12.137 8.375 1.00 76.88 213 VAL A CA 1
ATOM 1653 C C . VAL A 1 213 ? 3.444 -11.508 8.436 1.00 76.88 213 VAL A C 1
ATOM 1655 O O . VAL A 1 213 ? 2.911 -11.070 7.421 1.00 76.88 213 VAL A O 1
ATOM 1658 N N . THR A 1 214 ? 2.846 -11.487 9.626 1.00 77.56 214 THR A N 1
ATOM 1659 C CA . THR A 1 214 ? 1.535 -10.898 9.905 1.00 77.56 214 THR A CA 1
ATOM 1660 C C . THR A 1 214 ? 1.578 -9.391 10.140 1.00 77.56 214 THR A C 1
ATOM 1662 O O . THR A 1 214 ? 0.512 -8.782 10.209 1.00 77.56 214 THR A O 1
ATOM 1665 N N . ASP A 1 215 ? 2.768 -8.800 10.271 1.00 79.31 215 ASP A N 1
ATOM 1666 C CA . ASP A 1 215 ? 2.915 -7.372 10.544 1.00 79.31 215 ASP A CA 1
ATOM 1667 C C . ASP A 1 215 ? 2.701 -6.548 9.264 1.00 79.31 215 ASP A C 1
ATOM 1669 O O . ASP A 1 215 ? 2.961 -7.014 8.152 1.00 79.31 215 ASP A O 1
ATOM 1673 N N . THR A 1 216 ? 2.187 -5.321 9.397 1.00 70.94 216 THR A N 1
ATOM 1674 C CA . THR A 1 216 ? 1.670 -4.576 8.229 1.00 70.94 216 THR A CA 1
ATOM 1675 C C . THR A 1 216 ? 2.705 -3.892 7.351 1.00 70.94 216 THR A C 1
ATOM 1677 O O . THR A 1 216 ? 2.411 -3.660 6.179 1.00 70.94 216 THR A O 1
ATOM 1680 N N . THR A 1 217 ? 3.878 -3.560 7.892 1.00 58.59 217 THR A N 1
ATOM 1681 C CA . THR A 1 217 ? 4.993 -2.889 7.201 1.00 58.59 217 THR A CA 1
ATOM 1682 C C . THR A 1 217 ? 6.264 -3.028 8.017 1.00 58.59 217 THR A C 1
ATOM 1684 O O . THR A 1 217 ? 6.185 -2.689 9.223 1.00 58.59 217 THR A O 1
#